Protein AF-A0A7C1S2E5-F1 (afdb_monomer_lite)

Radius of gyration: 26.96 Å; chains: 1; bounding box: 77×31×73 Å

Secondary structure (DSSP, 8-state):
-----TT--------HHHHHHHHHHHHHHHHHHHHHHHHHHHHHHHHHTT--SHHHHHHHHHHHHHHHHHHS---GGGTTSEEEETTEEEE-HHHHHHHHHHHTTTT-HHHHHHHHHHHHHHHHHHHIIIIIS-TT--S------S---HHHHHHHTTTB-TTHHHHHHHHHHH----TT-HHHHHHHHHHHTGGGB-S-HHHHHHHHHHHSTTTTTT----PPP--S----HHHHHHHHHHHH--

pLDDT: mean 72.09, std 17.83, range [30.56, 96.38]

Sequence (246 aa):
MKIQNERGQRMLIVSDQEKKEIEEIRGRFLHYLNIYVITERDEIHSSVSLHITMDAVRHELTNLRHKAIIDLEFNKAYFKTATIEDDGIKIDPDKFLELAIGYNLLDDESKGLRVLQNIIKVRLIEWMIKNEYNPRNDVEVSIISNSTSELQKAKYNHIFINDGLESFDYLNDNFHLADDAPTVKYTLIYDCLRPKIKCTTKAYREFVREYCREGLKGTDFQRLANKDTHSYPDLDKQINELYKAR

Foldseek 3Di:
DDDDDPPRDTDDDDDPVNLVVLVVLVVVLQVVLQVLLVVLVVVLCVVLLPPPALVSSLVVLVVVLVCLCPVFPADPQLLVQWAADPVGIDGDSVSSVVLCVVVVCVVPVPVSSRNVSSSSSSRSSVCCVVPVSDPVPPPDPPSPQVCPDVVNCVVCCLFWPDCLVSLLVVQVVPVCPPLPCLLVSLLVSCVVSVVGTPDDPVVSQVCCCVVVVVSCVPPRRDRDDCPDPPPVVVVVVVVVCVVVVD

Structure (mmCIF, N/CA/C/O backbone):
data_AF-A0A7C1S2E5-F1
#
_entry.id   AF-A0A7C1S2E5-F1
#
loop_
_atom_site.group_PDB
_atom_site.id
_atom_site.type_symbol
_atom_site.label_atom_id
_atom_site.label_alt_id
_atom_site.label_comp_id
_atom_site.label_asym_id
_atom_site.label_entity_id
_atom_site.label_seq_id
_atom_site.pdbx_PDB_ins_code
_atom_site.Cartn_x
_atom_site.Cartn_y
_atom_site.Cartn_z
_atom_site.occupancy
_atom_site.B_iso_or_equiv
_atom_site.auth_seq_id
_atom_site.auth_comp_id
_atom_site.auth_asym_id
_atom_site.auth_atom_id
_atom_site.pdbx_PDB_model_num
ATOM 1 N N . MET A 1 1 ? -20.492 -8.297 31.052 1.00 47.31 1 MET A N 1
ATOM 2 C CA . MET A 1 1 ? -21.635 -8.031 30.146 1.00 47.31 1 MET A CA 1
ATOM 3 C C . MET A 1 1 ? -22.852 -8.882 30.544 1.00 47.31 1 MET A C 1
ATOM 5 O O . MET A 1 1 ? -22.759 -10.103 30.499 1.00 47.31 1 MET A O 1
ATOM 9 N N . LYS A 1 2 ? -23.974 -8.297 30.990 1.00 40.81 2 LYS A N 1
ATOM 10 C CA . LYS A 1 2 ? -25.237 -9.029 31.267 1.00 40.81 2 LYS A CA 1
ATOM 11 C C . LYS A 1 2 ? -26.432 -8.285 30.654 1.00 40.81 2 LYS A C 1
ATOM 13 O O . LYS A 1 2 ? -26.401 -7.066 30.559 1.00 40.81 2 LYS A O 1
ATOM 18 N N . ILE A 1 3 ? -27.427 -9.045 30.182 1.00 52.94 3 ILE A N 1
ATOM 19 C CA . ILE A 1 3 ? -28.361 -8.677 29.099 1.00 52.94 3 ILE A CA 1
ATOM 20 C C . ILE A 1 3 ? -29.819 -8.776 29.581 1.00 52.94 3 ILE A C 1
ATOM 22 O O . ILE A 1 3 ? -30.177 -9.852 30.049 1.00 52.94 3 ILE A O 1
ATOM 26 N N . GLN A 1 4 ? -30.643 -7.723 29.394 1.00 33.62 4 GLN A N 1
ATOM 27 C CA . GLN A 1 4 ? -32.060 -7.745 28.930 1.00 33.62 4 GLN A CA 1
ATOM 28 C C . GLN A 1 4 ? -32.810 -6.419 29.204 1.00 33.62 4 GLN A C 1
ATOM 30 O O . GLN A 1 4 ? -32.574 -5.772 30.218 1.00 33.62 4 GLN A O 1
ATOM 35 N N . ASN A 1 5 ? -33.766 -6.063 28.328 1.00 46.16 5 ASN A N 1
ATOM 36 C CA . ASN A 1 5 ? -34.893 -5.174 28.653 1.00 46.16 5 ASN A CA 1
ATOM 37 C C . ASN A 1 5 ? -36.226 -5.943 28.544 1.00 46.16 5 ASN A C 1
ATOM 39 O O . ASN A 1 5 ? -36.290 -6.998 27.908 1.00 46.16 5 ASN A O 1
ATOM 43 N N . GLU A 1 6 ? -37.291 -5.372 29.110 1.00 45.50 6 GLU A N 1
ATOM 44 C CA . GLU A 1 6 ? -38.639 -5.957 29.241 1.00 45.50 6 GLU A CA 1
ATOM 45 C C . GLU A 1 6 ? -39.348 -6.313 27.912 1.00 45.50 6 GLU A C 1
ATOM 47 O O . GLU A 1 6 ? -40.409 -6.930 27.923 1.00 45.50 6 GLU A O 1
ATOM 52 N N . ARG A 1 7 ? -38.776 -5.960 26.751 1.00 42.62 7 ARG A N 1
ATOM 53 C CA . ARG A 1 7 ? -39.320 -6.218 25.403 1.00 42.62 7 ARG A CA 1
ATOM 54 C C . ARG A 1 7 ? -38.493 -7.198 24.564 1.00 42.62 7 ARG A C 1
ATOM 56 O O . ARG A 1 7 ? -38.802 -7.399 23.393 1.00 42.62 7 ARG A O 1
ATOM 63 N N . GLY A 1 8 ? -37.430 -7.789 25.112 1.00 43.06 8 GLY A N 1
ATOM 64 C CA . GLY A 1 8 ? -36.635 -8.810 24.413 1.00 43.06 8 GLY A CA 1
ATOM 65 C C . GLY A 1 8 ? -35.767 -8.298 23.251 1.00 43.06 8 GLY A C 1
ATOM 66 O O . GLY A 1 8 ? -35.111 -9.099 22.586 1.00 43.06 8 GLY A O 1
ATOM 67 N N . GLN A 1 9 ? -35.703 -6.984 23.013 1.00 41.16 9 GLN A N 1
ATOM 68 C CA . GLN A 1 9 ? -34.774 -6.382 22.051 1.00 41.16 9 GLN A CA 1
ATOM 69 C C . GLN A 1 9 ? -33.408 -6.153 22.715 1.00 41.16 9 GLN A C 1
ATOM 71 O O . GLN A 1 9 ? -33.317 -5.558 23.789 1.00 41.16 9 GLN A O 1
ATOM 76 N N . ARG A 1 10 ? -32.326 -6.624 22.078 1.00 41.22 1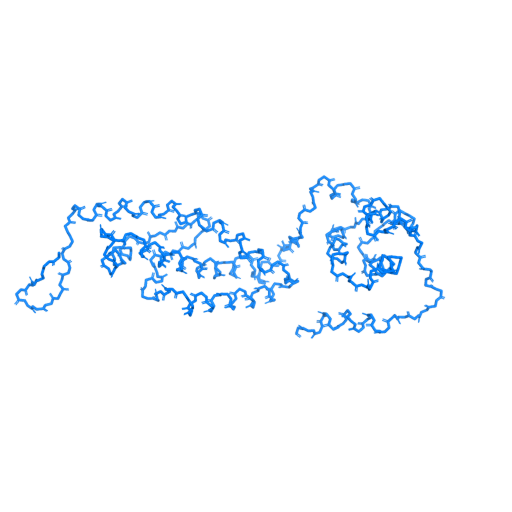0 ARG A N 1
ATOM 77 C CA . ARG A 1 10 ? -30.949 -6.385 22.539 1.00 41.22 10 ARG A CA 1
ATOM 78 C C . ARG A 1 10 ? -30.573 -4.916 22.301 1.00 41.22 10 ARG A C 1
ATOM 80 O O . ARG A 1 10 ? -30.041 -4.587 21.249 1.00 41.22 10 ARG A O 1
ATOM 87 N N . MET A 1 11 ? -30.844 -4.042 23.268 1.00 45.69 11 MET A N 1
ATOM 88 C CA . MET A 1 11 ? -30.189 -2.732 23.353 1.00 45.69 11 MET A CA 1
ATOM 89 C C . MET A 1 11 ? -28.880 -2.885 24.130 1.00 45.69 11 MET A C 1
ATOM 91 O O . MET A 1 11 ? -28.887 -3.306 25.286 1.00 45.69 11 MET A O 1
ATOM 95 N N . LEU A 1 12 ? -27.760 -2.568 23.482 1.00 55.06 12 LEU A N 1
ATOM 96 C CA . LEU A 1 12 ? -26.461 -2.426 24.133 1.00 55.06 12 LEU A CA 1
ATOM 97 C C . LEU A 1 12 ? -26.440 -1.092 24.880 1.00 55.06 12 LEU A C 1
ATOM 99 O O . LEU A 1 12 ? -26.452 -0.033 24.258 1.00 55.06 12 LEU A O 1
ATOM 103 N N . ILE A 1 13 ? -26.430 -1.148 26.210 1.00 61.94 13 ILE A N 1
ATOM 104 C CA . ILE A 1 13 ? -26.195 0.022 27.056 1.00 61.94 13 ILE A CA 1
ATOM 105 C C . ILE A 1 13 ? -24.733 -0.054 27.488 1.00 61.94 13 ILE A C 1
ATOM 107 O O . ILE A 1 13 ? -24.386 -0.860 28.346 1.00 61.94 13 ILE A O 1
ATOM 111 N N . VAL A 1 14 ? -23.885 0.742 26.839 1.00 71.19 14 VAL A N 1
ATOM 112 C CA . VAL A 1 14 ? -22.480 0.938 27.224 1.00 71.19 14 VAL A CA 1
ATOM 113 C C . VAL A 1 14 ? -22.438 2.067 28.246 1.00 71.19 14 VAL A C 1
ATOM 115 O O . VAL A 1 14 ? -23.013 3.133 27.996 1.00 71.19 14 VAL A O 1
ATOM 118 N N . SER A 1 15 ? -21.799 1.838 29.392 1.00 84.44 15 SER A N 1
ATOM 119 C CA . SER A 1 15 ? -21.651 2.868 30.421 1.00 84.44 15 SER A CA 1
ATOM 120 C C . SER A 1 15 ? -20.771 4.021 29.930 1.00 84.44 15 SER A C 1
ATOM 122 O O . SER A 1 15 ? -19.928 3.852 29.049 1.00 84.44 15 SER A O 1
ATOM 124 N N . ASP A 1 16 ? -20.939 5.212 30.504 1.00 87.12 16 ASP A N 1
ATOM 125 C CA . ASP A 1 16 ? -20.124 6.369 30.108 1.00 87.12 16 ASP A CA 1
ATOM 126 C C . ASP A 1 16 ? -18.635 6.177 30.437 1.00 87.12 16 ASP A C 1
ATOM 128 O O . ASP A 1 16 ? -17.775 6.699 29.730 1.00 87.12 16 ASP A O 1
ATOM 132 N N . GLN A 1 17 ? -18.330 5.365 31.454 1.00 89.88 17 GLN A N 1
ATOM 133 C CA . GLN A 1 17 ? -16.963 4.966 31.780 1.00 89.88 17 GLN A CA 1
ATOM 134 C C . GLN A 1 17 ? -16.361 4.070 30.686 1.00 89.88 17 GLN A C 1
ATOM 136 O O . GLN A 1 17 ? -15.286 4.374 30.178 1.00 89.88 17 GLN A O 1
ATOM 141 N N . GLU A 1 18 ? -17.077 3.027 30.253 1.00 86.94 18 GLU A N 1
ATOM 142 C CA . GLU A 1 18 ? -16.623 2.148 29.162 1.00 86.94 18 GLU A CA 1
ATOM 143 C C . GLU A 1 18 ? -16.461 2.919 27.845 1.00 86.94 18 GLU A C 1
ATOM 145 O O . GLU A 1 18 ? -15.500 2.701 27.113 1.00 86.94 18 GLU A O 1
ATOM 150 N N . LYS A 1 19 ? -17.358 3.868 27.541 1.00 89.12 19 LYS A N 1
ATOM 151 C CA . LYS A 1 19 ? -17.208 4.735 26.358 1.00 89.12 19 LYS A CA 1
ATOM 152 C C . LYS A 1 19 ? -15.923 5.554 26.414 1.00 89.12 19 LYS A C 1
ATOM 154 O O . LYS A 1 19 ? -15.258 5.702 25.394 1.00 89.12 19 LYS A O 1
ATOM 159 N N . LYS A 1 20 ? -15.577 6.083 27.590 1.00 92.50 20 LYS A N 1
ATOM 160 C CA . LYS A 1 20 ? -14.348 6.854 27.780 1.00 92.50 20 LYS A CA 1
ATOM 161 C C . LYS A 1 20 ? -13.106 5.983 27.582 1.00 92.50 20 LYS A C 1
ATOM 163 O O . LYS A 1 20 ? -12.182 6.400 26.895 1.00 92.50 20 LYS A O 1
ATOM 168 N N . GLU A 1 21 ? -13.109 4.765 28.113 1.00 93.94 21 GLU A N 1
ATOM 169 C CA . GLU A 1 21 ? -12.010 3.808 27.923 1.00 93.94 21 GLU A CA 1
ATOM 170 C C . GLU A 1 21 ? -11.859 3.397 26.449 1.00 93.94 21 GLU A C 1
ATOM 172 O O . GLU A 1 21 ? -10.750 3.390 25.914 1.00 93.94 21 GLU A O 1
ATOM 177 N N . ILE A 1 22 ? -12.972 3.141 25.753 1.00 94.00 22 ILE A N 1
ATOM 178 C CA . ILE A 1 22 ? -12.982 2.863 24.308 1.00 94.00 22 ILE A CA 1
ATOM 179 C C . ILE A 1 22 ? -12.426 4.050 23.515 1.00 94.00 22 ILE A C 1
ATOM 181 O O . ILE A 1 22 ? -11.681 3.857 22.556 1.00 94.00 22 ILE A O 1
ATOM 185 N N . GLU A 1 23 ? -12.739 5.277 23.917 1.00 93.25 23 GLU A N 1
ATOM 186 C CA . GLU A 1 23 ? -12.222 6.482 23.272 1.00 93.25 23 GLU A CA 1
ATOM 187 C C . GLU A 1 23 ? -10.704 6.647 23.470 1.00 93.25 23 GLU A C 1
ATOM 189 O O . GLU A 1 23 ? -9.980 7.018 22.543 1.00 93.25 23 GLU A O 1
ATOM 194 N N . GLU A 1 24 ? -10.184 6.284 24.642 1.00 95.31 24 GLU A N 1
ATOM 195 C CA . GLU A 1 24 ? -8.741 6.236 24.893 1.00 95.31 24 GLU A CA 1
ATOM 196 C C . GLU A 1 24 ? -8.049 5.156 24.040 1.00 95.31 24 GLU A C 1
ATOM 198 O O . GLU A 1 24 ? -6.975 5.407 23.481 1.00 95.31 24 GLU A O 1
ATOM 203 N N . ILE A 1 25 ? -8.672 3.979 23.877 1.00 96.38 25 ILE A N 1
ATOM 204 C CA . ILE A 1 25 ? -8.206 2.929 22.953 1.00 96.38 25 ILE A CA 1
ATOM 205 C C . ILE A 1 25 ? -8.190 3.462 21.516 1.00 96.38 25 ILE A C 1
ATOM 207 O O . ILE A 1 25 ? -7.197 3.285 20.807 1.00 96.38 25 ILE A O 1
ATOM 211 N N . ARG A 1 26 ? -9.244 4.172 21.091 1.00 95.50 26 ARG A N 1
ATOM 212 C CA . ARG A 1 26 ? -9.341 4.785 19.757 1.00 95.50 26 ARG A CA 1
ATOM 213 C C . ARG A 1 26 ? -8.167 5.717 19.485 1.00 95.50 26 ARG A C 1
ATOM 215 O O . ARG A 1 26 ? -7.554 5.629 18.423 1.00 95.50 26 ARG A O 1
ATOM 222 N N . GLY A 1 27 ? -7.828 6.573 20.450 1.00 93.19 27 GLY A N 1
ATOM 223 C CA . GLY A 1 27 ? -6.683 7.479 20.360 1.00 93.19 27 GLY A CA 1
ATOM 224 C C . GLY A 1 27 ? -5.351 6.741 20.194 1.00 93.19 27 GLY A C 1
ATOM 225 O O . GLY A 1 27 ? -4.557 7.091 19.318 1.00 93.19 27 GLY A O 1
ATOM 226 N N . ARG A 1 28 ? -5.123 5.673 20.974 1.00 95.19 28 ARG A N 1
ATOM 227 C CA . ARG A 1 28 ? -3.923 4.826 20.832 1.00 95.19 28 ARG A CA 1
ATOM 228 C C . ARG A 1 28 ? -3.871 4.150 19.466 1.00 95.19 28 ARG A C 1
ATOM 230 O O . ARG A 1 28 ? -2.847 4.208 18.789 1.00 95.19 28 ARG A O 1
ATOM 237 N N . PHE A 1 29 ? -4.976 3.543 19.041 1.00 95.88 29 PHE A N 1
ATOM 238 C CA . PHE A 1 29 ? -5.064 2.867 17.749 1.00 95.88 29 PHE A CA 1
ATOM 239 C C . PHE A 1 29 ? -4.820 3.834 16.601 1.00 95.88 29 PHE A C 1
ATOM 241 O O . PHE A 1 29 ? -4.081 3.494 15.687 1.00 95.88 29 PHE A O 1
ATOM 248 N N . LEU A 1 30 ? -5.365 5.048 16.658 1.00 93.25 30 LEU A N 1
ATOM 249 C CA . LEU A 1 30 ? -5.119 6.064 15.642 1.00 93.25 30 LEU A CA 1
ATOM 250 C C . LEU A 1 30 ? -3.621 6.364 15.489 1.00 93.25 30 LEU A C 1
ATOM 252 O O . LEU A 1 30 ? -3.120 6.421 14.367 1.00 93.25 30 LEU A O 1
ATOM 256 N N . HIS A 1 31 ? -2.893 6.515 16.596 1.00 89.88 31 HIS A N 1
ATOM 257 C CA . HIS A 1 31 ? -1.446 6.725 16.554 1.00 89.88 31 HIS A CA 1
ATOM 258 C C . HIS A 1 31 ? -0.715 5.542 15.898 1.00 89.88 31 HIS A C 1
ATOM 260 O O . HIS A 1 31 ? 0.054 5.740 14.957 1.00 89.88 31 HIS A O 1
ATOM 266 N N . TYR A 1 32 ? -1.008 4.312 16.333 1.00 91.94 32 TYR A N 1
ATOM 267 C CA . TYR A 1 32 ? -0.392 3.106 15.771 1.00 91.94 32 TYR A CA 1
ATOM 268 C C . TYR A 1 32 ? -0.716 2.903 14.293 1.00 91.94 32 TYR A C 1
ATOM 270 O O . TYR A 1 32 ? 0.167 2.572 13.504 1.00 91.94 32 TYR A O 1
ATOM 278 N N . LEU A 1 33 ? -1.972 3.110 13.907 1.00 93.31 33 LEU A N 1
ATOM 279 C CA . LEU A 1 33 ? -2.424 2.895 12.541 1.00 93.31 33 LEU A CA 1
ATOM 280 C C . LEU A 1 33 ? -1.778 3.899 11.576 1.00 93.31 33 LEU A C 1
ATOM 282 O O . LEU A 1 33 ? -1.440 3.511 10.463 1.00 93.31 33 LEU A O 1
ATOM 286 N N . ASN A 1 34 ? -1.534 5.148 11.991 1.00 86.44 34 ASN A N 1
ATOM 287 C CA . ASN A 1 34 ? -0.815 6.114 11.151 1.00 86.44 34 ASN A CA 1
ATOM 288 C C . ASN A 1 34 ? 0.632 5.673 10.865 1.00 86.44 34 ASN A C 1
ATOM 290 O O . ASN A 1 34 ? 1.083 5.772 9.727 1.00 86.44 34 ASN A O 1
ATOM 294 N N . ILE A 1 35 ? 1.344 5.124 11.857 1.00 87.19 35 ILE A N 1
ATOM 295 C CA . ILE A 1 35 ? 2.687 4.548 11.649 1.00 87.19 35 ILE A CA 1
ATOM 296 C C . ILE A 1 35 ? 2.610 3.315 10.736 1.00 87.19 35 ILE A C 1
ATOM 298 O O . ILE A 1 35 ? 3.429 3.142 9.830 1.00 87.19 35 ILE A O 1
ATOM 302 N N . TYR A 1 36 ? 1.603 2.470 10.964 1.00 89.94 36 TYR A N 1
ATOM 303 C CA . TYR A 1 36 ? 1.356 1.277 10.163 1.00 89.94 36 TYR A CA 1
ATOM 304 C C . TYR A 1 36 ? 1.130 1.615 8.686 1.00 89.94 36 TYR A C 1
ATOM 306 O O . TYR A 1 36 ? 1.730 0.969 7.840 1.00 89.94 36 TYR A O 1
ATOM 314 N N . VAL A 1 37 ? 0.349 2.654 8.362 1.00 90.12 37 VAL A N 1
ATOM 315 C CA . VAL A 1 37 ? 0.119 3.077 6.967 1.00 90.12 37 VAL A CA 1
ATOM 316 C C . VAL A 1 37 ? 1.409 3.439 6.252 1.00 90.12 37 VAL A C 1
ATOM 318 O O . VAL A 1 37 ? 1.576 3.039 5.107 1.00 90.12 37 VAL A O 1
ATOM 321 N N . ILE A 1 38 ? 2.315 4.167 6.907 1.00 85.88 38 ILE A N 1
ATOM 322 C CA . ILE A 1 38 ? 3.598 4.550 6.303 1.00 85.88 38 ILE A CA 1
ATOM 323 C C . ILE A 1 38 ? 4.402 3.290 5.968 1.00 85.88 38 ILE A C 1
ATOM 325 O O . ILE A 1 38 ? 4.810 3.096 4.828 1.00 85.88 38 ILE A O 1
ATOM 329 N N . THR A 1 39 ? 4.547 2.401 6.951 1.00 83.81 39 THR A N 1
ATOM 330 C CA . THR A 1 39 ? 5.336 1.169 6.807 1.00 83.81 39 THR A CA 1
ATOM 331 C C . THR A 1 39 ? 4.738 0.241 5.746 1.00 83.81 39 THR A C 1
ATOM 333 O O . THR A 1 39 ? 5.434 -0.236 4.857 1.00 83.81 39 THR A O 1
ATOM 336 N N . GLU A 1 40 ? 3.423 0.026 5.794 1.00 91.06 40 GLU A N 1
ATOM 337 C CA . GLU A 1 40 ? 2.704 -0.840 4.859 1.00 91.06 40 GLU A CA 1
ATOM 338 C C . GLU A 1 40 ? 2.706 -0.261 3.436 1.00 91.06 40 GLU A C 1
ATOM 340 O O . GLU A 1 40 ? 2.807 -1.010 2.467 1.00 91.06 40 GLU A O 1
ATOM 345 N N . ARG A 1 41 ? 2.635 1.068 3.284 1.00 87.56 41 ARG A N 1
ATOM 346 C CA . ARG A 1 41 ? 2.755 1.733 1.978 1.00 87.56 41 ARG A CA 1
ATOM 347 C C . ARG A 1 41 ? 4.117 1.457 1.351 1.00 87.56 41 ARG A C 1
ATOM 349 O O . ARG A 1 41 ? 4.169 1.104 0.175 1.00 87.56 41 ARG A O 1
ATOM 356 N N . ASP A 1 42 ? 5.193 1.559 2.126 1.00 81.00 42 ASP A N 1
ATOM 357 C CA . ASP A 1 42 ? 6.555 1.287 1.653 1.00 81.00 42 ASP A CA 1
ATOM 358 C C . ASP A 1 42 ? 6.751 -0.193 1.278 1.00 81.00 42 ASP A C 1
ATOM 360 O O . ASP A 1 42 ? 7.370 -0.508 0.255 1.00 81.00 42 ASP A O 1
ATOM 364 N N . GLU A 1 43 ? 6.171 -1.116 2.050 1.00 83.50 43 GLU A N 1
ATOM 365 C CA . GLU A 1 43 ? 6.169 -2.550 1.731 1.00 83.50 43 GLU A CA 1
ATOM 366 C C . GLU A 1 43 ? 5.396 -2.847 0.439 1.00 83.50 43 GLU A C 1
ATOM 368 O O . GLU A 1 43 ? 5.888 -3.570 -0.435 1.00 83.50 43 GLU A O 1
ATOM 373 N N . ILE A 1 44 ? 4.209 -2.253 0.275 1.00 85.94 44 ILE A N 1
ATOM 374 C CA . ILE A 1 44 ? 3.407 -2.388 -0.943 1.00 85.94 44 ILE A CA 1
ATOM 375 C C . ILE A 1 44 ? 4.181 -1.828 -2.136 1.00 85.94 44 ILE A C 1
ATOM 377 O O . ILE A 1 44 ? 4.313 -2.536 -3.133 1.00 85.94 44 ILE A O 1
ATOM 381 N N . HIS A 1 45 ? 4.741 -0.618 -2.036 1.00 81.62 45 HIS A N 1
ATOM 382 C CA . HIS A 1 45 ? 5.575 -0.032 -3.089 1.00 81.62 45 HIS A CA 1
ATOM 383 C C . HIS A 1 45 ? 6.724 -0.955 -3.478 1.00 81.62 45 HIS A C 1
ATOM 385 O O . HIS A 1 45 ? 6.922 -1.215 -4.662 1.00 81.62 45 HIS A O 1
ATOM 391 N N . SER A 1 46 ? 7.434 -1.503 -2.493 1.00 75.56 46 SER A N 1
ATOM 392 C CA . SER A 1 46 ? 8.526 -2.447 -2.730 1.00 75.56 46 SER A CA 1
ATOM 393 C C . SER A 1 46 ? 8.042 -3.684 -3.490 1.00 75.56 46 SER A C 1
ATOM 395 O O . SER A 1 46 ? 8.690 -4.103 -4.446 1.00 75.56 46 SER A O 1
ATOM 397 N N . SER A 1 47 ? 6.871 -4.224 -3.136 1.00 74.25 47 SER A N 1
ATOM 398 C CA . SER A 1 47 ? 6.295 -5.397 -3.807 1.00 74.25 47 SER A CA 1
ATOM 399 C C . SER A 1 47 ? 5.863 -5.135 -5.253 1.00 74.25 47 SER A C 1
ATOM 401 O O . SER A 1 47 ? 6.012 -6.014 -6.098 1.00 74.25 47 SER A O 1
ATOM 403 N N . VAL A 1 48 ? 5.382 -3.924 -5.559 1.00 75.19 48 VAL A N 1
ATOM 404 C CA . VAL A 1 48 ? 4.914 -3.560 -6.907 1.00 75.19 48 VAL A CA 1
ATOM 405 C C . VAL A 1 48 ? 5.979 -2.860 -7.753 1.00 75.19 48 VAL A C 1
ATOM 407 O O . VAL A 1 48 ? 5.749 -2.612 -8.934 1.00 75.19 48 VAL A O 1
ATOM 410 N N . SER A 1 49 ? 7.145 -2.559 -7.176 1.00 65.12 49 SER A N 1
ATOM 411 C CA . SER A 1 49 ? 8.237 -1.799 -7.807 1.00 65.12 49 SER A CA 1
ATOM 412 C C . SER A 1 49 ? 8.786 -2.442 -9.083 1.00 65.12 49 SER A C 1
ATOM 414 O O . SER A 1 49 ? 9.288 -1.748 -9.964 1.00 65.12 49 SER A O 1
ATOM 416 N N . LEU A 1 50 ? 8.650 -3.764 -9.213 1.00 58.75 50 LEU A N 1
ATOM 417 C CA . LEU A 1 50 ? 9.079 -4.515 -10.393 1.00 58.75 50 LEU A CA 1
ATOM 418 C C . LEU A 1 50 ? 8.165 -4.283 -11.607 1.00 58.75 50 LEU A C 1
ATOM 420 O O . LEU A 1 50 ? 8.525 -4.627 -12.735 1.00 58.75 50 LEU A O 1
ATOM 424 N N . HIS A 1 51 ? 6.977 -3.706 -11.406 1.00 53.38 51 HIS A N 1
ATOM 425 C CA . HIS A 1 51 ? 6.035 -3.442 -12.482 1.00 53.38 51 HIS A CA 1
ATOM 426 C C . HIS A 1 51 ? 6.348 -2.124 -13.192 1.00 53.38 51 HIS A C 1
ATOM 428 O O . HIS A 1 51 ? 6.280 -1.038 -12.630 1.00 53.38 51 HIS A O 1
ATOM 434 N N . ILE A 1 52 ? 6.601 -2.231 -14.495 1.00 51.59 52 ILE A N 1
ATOM 435 C CA . ILE A 1 52 ? 7.013 -1.116 -15.365 1.00 51.59 52 ILE A CA 1
ATOM 436 C C . ILE A 1 52 ? 5.877 -0.112 -15.606 1.00 51.59 52 ILE A C 1
ATOM 438 O O . ILE A 1 52 ? 6.099 1.033 -15.991 1.00 51.59 52 ILE A O 1
ATOM 442 N N . THR A 1 53 ? 4.629 -0.550 -15.462 1.00 59.50 53 THR A N 1
ATOM 443 C CA . THR A 1 53 ? 3.472 0.178 -15.986 1.00 59.50 53 THR A CA 1
ATOM 444 C C . THR A 1 53 ? 2.462 0.413 -14.887 1.00 59.50 53 THR A C 1
ATOM 446 O O . THR A 1 53 ? 2.218 -0.483 -14.082 1.00 59.50 53 THR A O 1
ATOM 449 N N . MET A 1 54 ? 1.835 1.589 -14.892 1.00 67.88 54 MET A N 1
ATOM 450 C CA . MET A 1 54 ? 0.786 1.922 -13.928 1.00 67.88 54 MET A CA 1
ATOM 451 C C . MET A 1 54 ? -0.349 0.898 -13.964 1.00 67.88 54 MET A C 1
ATOM 453 O O . MET A 1 54 ? -0.860 0.518 -12.921 1.00 67.88 54 MET A O 1
ATOM 457 N N . ASP A 1 55 ? -0.701 0.371 -15.138 1.00 62.66 55 ASP A N 1
ATOM 458 C CA . ASP A 1 55 ? -1.729 -0.667 -15.247 1.00 62.66 55 ASP A CA 1
ATOM 459 C C . ASP A 1 55 ? -1.294 -2.007 -14.642 1.00 62.66 55 ASP A C 1
ATOM 461 O O . ASP A 1 55 ? -2.096 -2.649 -13.966 1.00 62.66 55 ASP A O 1
ATOM 465 N N . ALA A 1 56 ? -0.027 -2.399 -14.799 1.00 65.56 56 ALA A N 1
ATOM 466 C CA . ALA A 1 56 ? 0.523 -3.585 -14.142 1.00 65.56 56 ALA A CA 1
ATOM 467 C C . ALA A 1 56 ? 0.595 -3.404 -12.617 1.00 65.56 56 ALA A C 1
ATOM 469 O O . ALA A 1 56 ? 0.157 -4.288 -11.886 1.00 65.56 56 ALA A O 1
ATOM 470 N N . VAL A 1 57 ? 1.036 -2.233 -12.138 1.00 74.56 57 VAL A N 1
ATOM 471 C CA . VAL A 1 57 ? 1.001 -1.872 -10.711 1.00 74.56 57 VAL A CA 1
ATOM 472 C C . VAL A 1 57 ? -0.432 -1.942 -10.185 1.00 74.56 57 VAL A C 1
ATOM 474 O O . VAL A 1 57 ? -0.684 -2.574 -9.170 1.00 74.56 57 VAL A O 1
ATOM 477 N N . ARG A 1 58 ? -1.410 -1.359 -10.886 1.00 76.69 58 ARG A N 1
ATOM 478 C CA . ARG A 1 58 ? -2.827 -1.393 -10.482 1.00 76.69 58 ARG A CA 1
ATOM 479 C C . ARG A 1 58 ? -3.405 -2.801 -10.486 1.00 76.69 58 ARG A C 1
ATOM 481 O O . ARG A 1 58 ? -4.239 -3.109 -9.631 1.00 76.69 58 ARG A O 1
ATOM 488 N N . HIS A 1 59 ? -3.015 -3.635 -11.448 1.00 69.94 59 HIS A N 1
ATOM 489 C CA . HIS A 1 59 ? -3.425 -5.032 -11.492 1.00 69.94 59 HIS A CA 1
ATOM 490 C C . HIS A 1 59 ? -2.880 -5.782 -10.274 1.00 69.94 59 HIS A C 1
ATOM 492 O O . HIS A 1 59 ? -3.656 -6.417 -9.562 1.00 69.94 59 HIS A O 1
ATOM 498 N N . GLU A 1 60 ? -1.597 -5.609 -9.959 1.00 81.69 60 GLU A N 1
ATOM 499 C CA . GLU A 1 60 ? -0.989 -6.237 -8.788 1.00 81.69 60 GLU A CA 1
ATOM 500 C C . GLU A 1 60 ? -1.567 -5.705 -7.477 1.00 81.69 60 GLU A C 1
ATOM 502 O O . GLU A 1 60 ? -1.962 -6.481 -6.614 1.00 81.69 60 GLU A O 1
ATOM 507 N N . LEU A 1 61 ? -1.756 -4.392 -7.350 1.00 84.31 61 LEU A N 1
ATOM 508 C CA . LEU A 1 61 ? -2.472 -3.789 -6.228 1.00 84.31 61 LEU A CA 1
ATOM 509 C C . LEU A 1 61 ? -3.886 -4.374 -6.095 1.00 84.31 61 LEU A C 1
ATOM 511 O O . LEU A 1 61 ? -4.347 -4.661 -4.994 1.00 84.31 61 LEU A O 1
ATOM 515 N N . THR A 1 62 ? -4.585 -4.621 -7.203 1.00 76.25 62 THR A N 1
ATOM 516 C CA . THR A 1 62 ? -5.905 -5.269 -7.174 1.00 76.25 62 THR A CA 1
ATOM 517 C C . THR A 1 62 ? -5.820 -6.719 -6.683 1.00 76.25 62 THR A C 1
ATOM 519 O O . THR A 1 62 ? -6.679 -7.134 -5.899 1.00 76.25 62 THR A O 1
ATOM 522 N N . ASN A 1 63 ? -4.781 -7.461 -7.071 1.00 73.88 63 ASN A N 1
ATOM 523 C CA . ASN A 1 63 ? -4.517 -8.820 -6.591 1.00 73.88 63 ASN A CA 1
ATOM 524 C C . ASN A 1 63 ? -4.175 -8.830 -5.096 1.00 73.88 63 ASN A C 1
ATOM 526 O O . ASN A 1 63 ? -4.780 -9.585 -4.333 1.00 73.88 63 ASN A O 1
ATOM 530 N N . LEU A 1 64 ? -3.291 -7.935 -4.649 1.00 81.88 64 LEU A N 1
ATOM 531 C CA . LEU A 1 64 ? -2.950 -7.734 -3.240 1.00 81.88 64 LEU A CA 1
ATOM 532 C C . LEU A 1 64 ? -4.183 -7.360 -2.414 1.00 81.88 64 LEU A C 1
ATOM 534 O O . LEU A 1 64 ? -4.376 -7.898 -1.324 1.00 81.88 64 LEU A O 1
ATOM 538 N N . ARG A 1 65 ? -5.070 -6.507 -2.947 1.00 80.44 65 ARG A N 1
ATOM 539 C CA . ARG A 1 65 ? -6.354 -6.181 -2.309 1.00 80.44 65 ARG A CA 1
ATOM 540 C C . ARG A 1 65 ? -7.221 -7.423 -2.150 1.00 80.44 65 ARG A C 1
ATOM 542 O O . ARG A 1 65 ? -7.798 -7.638 -1.089 1.00 80.44 65 ARG A O 1
ATOM 549 N N . HIS A 1 66 ? -7.342 -8.227 -3.204 1.00 70.31 66 HIS A N 1
ATOM 550 C CA . HIS A 1 66 ? -8.145 -9.445 -3.175 1.00 70.31 66 HIS A CA 1
ATOM 551 C C . HIS A 1 66 ? -7.599 -10.448 -2.156 1.00 70.31 66 HIS A C 1
ATOM 553 O O . HIS A 1 66 ? -8.357 -10.965 -1.339 1.00 70.31 66 HIS A O 1
ATOM 559 N N . LYS A 1 67 ? -6.276 -10.629 -2.138 1.00 74.38 67 LYS A N 1
ATOM 560 C CA . LYS A 1 67 ? -5.574 -11.455 -1.160 1.00 74.38 67 LYS A CA 1
ATOM 561 C C . LYS A 1 67 ? -5.806 -10.962 0.267 1.00 74.38 67 LYS A C 1
ATOM 563 O O . LYS A 1 67 ? -6.173 -11.748 1.126 1.00 74.38 67 LYS A O 1
ATOM 568 N N . ALA A 1 68 ? -5.689 -9.657 0.512 1.00 74.31 68 ALA A N 1
ATOM 569 C CA . ALA A 1 68 ? -5.959 -9.071 1.823 1.00 74.31 68 ALA A CA 1
ATOM 570 C C . ALA A 1 68 ? -7.413 -9.282 2.289 1.00 74.31 68 ALA A C 1
ATOM 572 O O . ALA A 1 68 ? -7.662 -9.391 3.483 1.00 74.31 68 ALA A O 1
ATOM 573 N N . ILE A 1 69 ? -8.376 -9.359 1.366 1.00 67.94 69 ILE A N 1
ATOM 574 C CA . ILE A 1 69 ? -9.787 -9.618 1.690 1.00 67.94 69 ILE A CA 1
ATOM 575 C C . ILE A 1 69 ? -10.044 -11.099 2.008 1.00 67.94 69 ILE A C 1
ATOM 577 O O . ILE A 1 69 ? -10.900 -11.388 2.840 1.00 67.94 69 ILE A O 1
ATOM 581 N N . ILE A 1 70 ? -9.358 -12.023 1.329 1.00 64.06 70 ILE A N 1
ATOM 582 C CA . 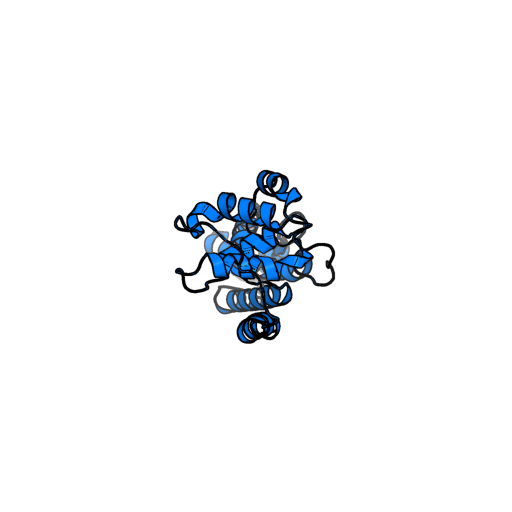ILE A 1 70 ? -9.582 -13.472 1.470 1.00 64.06 70 ILE A CA 1
ATOM 583 C C . ILE A 1 70 ? -8.739 -14.076 2.595 1.00 64.06 70 ILE A C 1
ATOM 585 O O . ILE A 1 70 ? -9.254 -14.867 3.381 1.00 64.06 70 ILE A O 1
ATOM 589 N N . ASP A 1 71 ? -7.460 -13.711 2.660 1.00 64.06 71 ASP A N 1
ATOM 590 C CA . ASP A 1 71 ? -6.464 -14.399 3.488 1.00 64.06 71 ASP A CA 1
ATOM 591 C C . ASP A 1 71 ? -6.309 -13.776 4.881 1.00 64.06 71 ASP A C 1
ATOM 593 O O . ASP A 1 71 ? -5.697 -14.380 5.762 1.00 64.06 71 ASP A O 1
ATOM 597 N N . LEU A 1 72 ? -6.830 -12.565 5.094 1.00 69.31 72 LEU A N 1
ATOM 598 C CA . LEU A 1 72 ? -6.741 -11.867 6.377 1.00 69.31 72 LEU A CA 1
ATOM 599 C C . LEU A 1 72 ? -8.102 -11.853 7.077 1.00 69.31 72 LEU A C 1
ATOM 601 O O . LEU A 1 72 ? -9.139 -12.078 6.457 1.00 69.31 72 LEU A O 1
ATOM 605 N N . GLU A 1 73 ? -8.117 -11.532 8.375 1.00 69.06 73 GLU A N 1
ATOM 606 C CA . GLU A 1 73 ? -9.334 -11.318 9.180 1.00 69.06 73 GLU A CA 1
ATOM 607 C C . GLU A 1 73 ? -10.086 -10.033 8.753 1.00 69.06 73 GLU A C 1
ATOM 609 O O . GLU A 1 73 ? -10.449 -9.184 9.570 1.00 69.06 73 GLU A O 1
ATOM 614 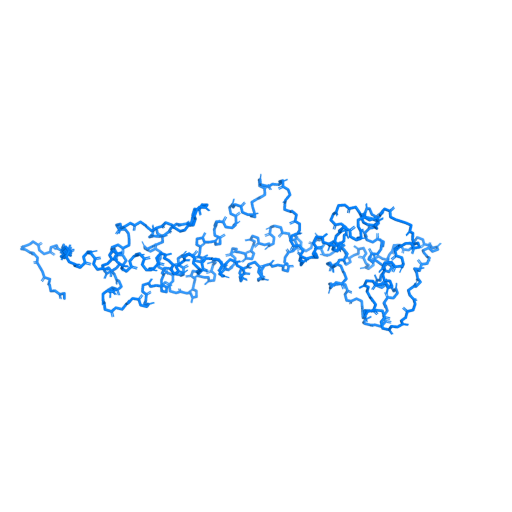N N . PHE A 1 74 ? -10.280 -9.839 7.448 1.00 71.75 74 PHE A N 1
ATOM 615 C CA . PHE A 1 74 ? -11.006 -8.727 6.870 1.00 71.75 74 PHE A CA 1
ATOM 616 C C . PHE A 1 74 ? -12.494 -8.870 7.178 1.00 71.75 74 PHE A C 1
ATOM 618 O O . PHE A 1 74 ? -13.159 -9.823 6.768 1.00 71.75 74 PHE A O 1
ATOM 625 N N . ASN A 1 75 ? -13.047 -7.872 7.864 1.00 71.38 75 ASN A N 1
ATOM 626 C CA . ASN A 1 75 ? -14.461 -7.846 8.191 1.00 71.38 75 ASN A CA 1
ATOM 627 C C . ASN A 1 75 ? -15.172 -6.710 7.452 1.00 71.38 75 ASN A C 1
ATOM 629 O O . ASN A 1 75 ? -15.110 -5.540 7.836 1.00 71.38 75 ASN A O 1
ATOM 633 N N . LYS A 1 76 ? -15.917 -7.081 6.405 1.00 72.50 76 LYS A N 1
ATOM 634 C CA . LYS A 1 76 ? -16.675 -6.139 5.570 1.00 72.50 76 LYS A CA 1
ATOM 635 C C . LYS A 1 76 ? -17.675 -5.296 6.372 1.00 72.50 76 LYS A C 1
ATOM 637 O O . LYS A 1 76 ? -17.946 -4.164 5.972 1.00 72.50 76 LYS A O 1
ATOM 642 N N . ALA A 1 77 ? -18.212 -5.809 7.484 1.00 73.62 77 ALA A N 1
ATOM 643 C CA . ALA A 1 77 ? -19.163 -5.071 8.318 1.00 73.62 77 ALA A CA 1
ATOM 644 C C . ALA A 1 77 ? -18.537 -3.808 8.931 1.00 73.62 77 ALA A C 1
ATOM 646 O O . ALA A 1 77 ? -19.208 -2.785 9.046 1.00 73.62 77 ALA A O 1
ATOM 647 N N . TYR A 1 78 ? -17.237 -3.856 9.229 1.00 82.44 78 TYR A N 1
ATOM 648 C CA . TYR A 1 78 ? -16.488 -2.760 9.846 1.00 82.44 78 TYR A CA 1
ATOM 649 C C . TYR A 1 78 ? -15.630 -1.973 8.850 1.00 82.44 78 TYR A C 1
ATOM 651 O O . TYR A 1 78 ? -14.869 -1.091 9.225 1.00 82.44 78 TYR A O 1
ATOM 659 N N . PHE A 1 79 ? -15.774 -2.221 7.547 1.00 80.81 79 PHE A N 1
ATOM 660 C CA . PHE A 1 79 ? -14.958 -1.570 6.517 1.00 80.81 79 PHE A CA 1
ATOM 661 C C . PHE A 1 79 ? -15.069 -0.031 6.494 1.00 80.81 79 PHE A C 1
ATOM 663 O O . PHE A 1 79 ? -14.215 0.662 5.941 1.00 80.81 79 PHE A O 1
ATOM 670 N N . LYS A 1 80 ? -16.142 0.522 7.067 1.00 82.62 80 LYS A N 1
ATOM 671 C CA . LYS A 1 80 ? -16.363 1.971 7.198 1.00 82.62 80 LYS A CA 1
ATOM 672 C C . LYS A 1 80 ? -15.820 2.564 8.501 1.00 82.62 80 LYS A C 1
ATOM 674 O O . LYS A 1 80 ? -15.929 3.767 8.677 1.00 82.62 80 LYS A O 1
ATOM 679 N N . THR A 1 81 ? -15.255 1.753 9.395 1.00 87.62 81 THR A N 1
ATOM 680 C CA . THR A 1 81 ? -14.721 2.227 10.677 1.00 87.62 81 THR A CA 1
ATOM 681 C C . THR A 1 81 ? -13.515 3.141 10.495 1.00 87.62 81 THR A C 1
ATOM 683 O O . THR A 1 81 ? -13.344 4.069 11.280 1.00 87.62 81 THR A O 1
ATOM 686 N N . ALA A 1 82 ? -12.709 2.914 9.456 1.00 90.00 82 ALA A N 1
ATOM 687 C CA . ALA A 1 82 ? -11.566 3.757 9.150 1.00 90.00 82 ALA A CA 1
ATOM 688 C C . ALA A 1 82 ? -11.490 4.115 7.659 1.00 90.00 82 ALA A C 1
ATOM 690 O O . ALA A 1 82 ? -11.788 3.293 6.782 1.00 90.00 82 ALA A O 1
ATOM 691 N N . THR A 1 83 ? -11.070 5.347 7.387 1.00 88.12 83 THR A N 1
ATOM 692 C CA . THR A 1 83 ? -10.797 5.885 6.052 1.00 88.12 83 THR A CA 1
ATOM 693 C C . THR A 1 83 ? -9.394 6.474 6.003 1.00 88.12 83 THR A C 1
ATOM 695 O O . THR A 1 83 ? -8.844 6.884 7.024 1.00 88.12 83 THR A O 1
ATOM 698 N N . ILE A 1 84 ? -8.810 6.492 4.805 1.00 88.06 84 ILE A N 1
ATOM 699 C CA . ILE A 1 84 ? -7.545 7.173 4.533 1.00 88.06 84 ILE A CA 1
ATOM 700 C C . ILE A 1 84 ? -7.866 8.431 3.743 1.00 88.06 84 ILE A C 1
ATOM 702 O O . ILE A 1 84 ? -8.563 8.376 2.725 1.00 88.06 84 ILE A O 1
ATOM 706 N N . GLU A 1 85 ? -7.368 9.544 4.251 1.00 82.06 85 GLU A N 1
ATOM 707 C CA . GLU A 1 85 ? -7.441 10.866 3.651 1.00 82.06 85 GLU A CA 1
ATOM 708 C C . GLU A 1 85 ? -6.022 11.437 3.540 1.00 82.06 85 GLU A C 1
ATOM 710 O O . GLU A 1 85 ? -5.070 10.841 4.045 1.00 82.06 85 GLU A O 1
ATOM 715 N N . ASP A 1 86 ? -5.872 12.578 2.871 1.00 72.00 86 ASP A N 1
ATOM 716 C CA . ASP A 1 86 ? -4.551 13.146 2.566 1.00 72.00 86 ASP A CA 1
ATOM 717 C C . ASP A 1 86 ? -3.751 13.502 3.838 1.00 72.00 86 ASP A C 1
ATOM 719 O O . ASP A 1 86 ? -2.527 13.400 3.848 1.00 72.00 86 ASP A O 1
ATOM 723 N N . ASP A 1 87 ? -4.444 13.816 4.940 1.00 74.50 87 ASP A N 1
ATOM 724 C CA . ASP A 1 87 ? -3.850 14.126 6.251 1.00 74.50 87 ASP A CA 1
ATOM 725 C C . ASP A 1 87 ? -3.659 12.885 7.156 1.00 74.50 87 ASP A C 1
ATOM 727 O O . ASP A 1 87 ? -3.335 13.014 8.340 1.00 74.50 87 ASP A O 1
ATOM 731 N N . GLY A 1 88 ? -3.890 11.676 6.631 1.00 81.62 88 GLY A N 1
ATOM 732 C CA . GLY A 1 88 ? -3.750 10.409 7.352 1.00 81.62 88 GLY A CA 1
ATOM 733 C C . GLY A 1 88 ? -5.074 9.683 7.603 1.00 81.62 88 GLY A C 1
ATOM 734 O O . GLY A 1 88 ? -6.046 9.798 6.853 1.00 81.62 88 GLY A O 1
ATOM 735 N N . ILE A 1 89 ? -5.108 8.864 8.654 1.00 91.19 89 ILE A N 1
ATOM 736 C CA . ILE A 1 89 ? -6.265 8.011 8.953 1.00 91.19 89 I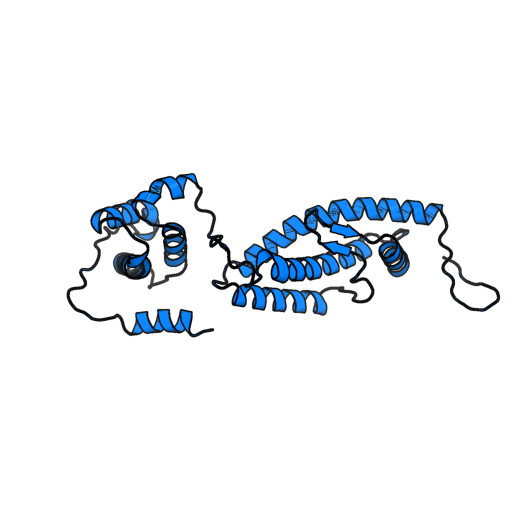LE A CA 1
ATOM 737 C C . ILE A 1 89 ? -7.330 8.787 9.721 1.00 91.19 89 ILE A C 1
ATOM 739 O O . ILE A 1 89 ? -7.036 9.452 10.713 1.00 91.19 89 ILE A O 1
ATOM 743 N N . LYS A 1 90 ? -8.595 8.607 9.337 1.00 92.31 90 LYS A N 1
ATOM 744 C CA . LYS A 1 90 ? -9.749 8.996 10.152 1.00 92.31 90 LYS A CA 1
ATOM 745 C C . LYS A 1 90 ? -10.499 7.764 10.631 1.00 92.31 90 LYS A C 1
ATOM 747 O O . LYS A 1 90 ? -10.758 6.844 9.861 1.00 92.31 90 LYS A O 1
ATOM 752 N N . ILE A 1 91 ? -10.850 7.761 11.916 1.00 93.00 91 ILE A N 1
ATOM 753 C CA . ILE A 1 91 ? -11.660 6.717 12.547 1.00 93.00 91 ILE A CA 1
ATOM 754 C C . ILE A 1 91 ? -13.016 7.315 12.908 1.00 93.00 91 ILE A C 1
ATOM 756 O O . ILE A 1 91 ? -13.078 8.246 13.716 1.00 93.00 91 ILE A O 1
ATOM 760 N N . ASP A 1 92 ? -14.080 6.760 12.334 1.00 92.50 92 ASP A N 1
ATOM 761 C CA . ASP A 1 92 ? -15.460 7.126 12.650 1.00 92.50 92 ASP A CA 1
ATOM 762 C C . ASP A 1 92 ? -15.798 6.660 14.082 1.00 92.50 92 ASP A C 1
ATOM 764 O O . ASP A 1 92 ? -15.700 5.460 14.360 1.00 92.50 92 ASP A O 1
ATOM 768 N N . PRO A 1 93 ? -16.155 7.571 15.010 1.00 90.12 93 PRO A N 1
ATOM 769 C CA . PRO A 1 93 ? -16.376 7.217 16.412 1.00 90.12 93 PRO A CA 1
ATOM 770 C C . PRO A 1 93 ? -17.501 6.197 16.627 1.00 90.12 93 PRO A C 1
ATOM 772 O O . PRO A 1 93 ? -17.340 5.262 17.413 1.00 90.12 93 PRO A O 1
ATOM 775 N N . ASP A 1 94 ? -18.613 6.326 15.903 1.00 89.00 94 ASP A N 1
ATOM 776 C CA . ASP A 1 94 ? -19.779 5.454 16.067 1.00 89.00 94 ASP A CA 1
ATOM 777 C C . ASP A 1 94 ? -19.471 4.046 15.545 1.00 89.00 94 ASP A C 1
ATOM 779 O O . ASP A 1 94 ? -19.756 3.034 16.191 1.00 89.00 94 ASP A O 1
ATOM 783 N N . LYS A 1 95 ? -18.804 3.965 14.391 1.00 91.31 95 LYS A N 1
ATOM 784 C CA . LYS A 1 95 ? -18.365 2.694 13.803 1.00 91.31 95 LYS A CA 1
ATOM 785 C C . LYS A 1 95 ? -17.226 2.051 14.574 1.00 91.31 95 LYS A C 1
ATOM 787 O O . LYS A 1 95 ? -17.094 0.825 14.556 1.00 91.31 95 LYS A O 1
ATOM 792 N N . PHE A 1 96 ? -16.402 2.847 15.242 1.00 94.00 96 PHE A N 1
ATOM 793 C CA . PHE A 1 96 ? -15.387 2.333 16.146 1.00 94.00 96 PHE A CA 1
ATOM 794 C C . PHE A 1 96 ? -16.019 1.738 17.396 1.00 94.00 96 PHE A C 1
ATOM 796 O O . PHE A 1 96 ? -15.621 0.652 17.797 1.00 94.00 96 PHE A O 1
ATOM 803 N N . LEU A 1 97 ? -17.049 2.375 17.958 1.00 90.25 97 LEU A N 1
ATOM 804 C CA . LEU A 1 97 ? -17.802 1.822 19.082 1.00 90.25 97 LEU A CA 1
ATOM 805 C C . LEU A 1 97 ? -18.486 0.492 18.714 1.00 90.25 97 LEU A C 1
ATOM 807 O O . LEU A 1 97 ? -18.417 -0.468 19.480 1.00 90.25 97 LEU A O 1
ATOM 811 N N . GLU A 1 98 ? -19.086 0.394 17.522 1.00 89.56 98 GLU A N 1
ATOM 812 C CA . GLU A 1 98 ? -19.647 -0.867 17.005 1.00 89.56 98 GLU A CA 1
ATOM 813 C C . GLU A 1 98 ? -18.587 -1.981 16.907 1.00 89.56 98 GLU A C 1
ATOM 815 O O . GLU A 1 98 ? -18.848 -3.125 17.297 1.00 89.56 98 GLU A O 1
ATOM 820 N N . LEU A 1 99 ? -17.388 -1.658 16.405 1.00 91.06 99 LEU A N 1
ATOM 821 C CA . LEU A 1 99 ? -16.253 -2.587 16.362 1.00 91.06 99 LEU A CA 1
ATOM 822 C C . LEU A 1 99 ? -15.796 -2.951 17.776 1.00 91.06 99 LEU A C 1
ATOM 824 O O . LEU A 1 99 ? -15.550 -4.124 18.057 1.00 91.06 99 LEU A O 1
ATOM 828 N N . ALA A 1 100 ? -15.732 -1.960 18.666 1.00 90.44 100 ALA A N 1
ATOM 829 C CA . ALA A 1 100 ? -15.245 -2.120 20.023 1.00 90.44 100 ALA A CA 1
ATOM 830 C C . ALA A 1 100 ? -16.083 -3.121 20.816 1.00 90.44 100 ALA A C 1
ATOM 832 O O . ALA A 1 100 ? -15.548 -3.985 21.507 1.00 90.44 100 ALA A O 1
ATOM 833 N N . ILE A 1 101 ? -17.400 -3.043 20.639 1.00 86.94 101 ILE A N 1
ATOM 834 C CA . ILE A 1 101 ? -18.359 -3.987 21.203 1.00 86.94 101 ILE A CA 1
ATOM 835 C C . ILE A 1 101 ? -18.245 -5.352 20.515 1.00 86.94 101 ILE A C 1
ATOM 837 O O . ILE A 1 101 ? -18.216 -6.379 21.190 1.00 86.94 101 ILE A O 1
ATOM 841 N N . GLY A 1 102 ? -18.188 -5.378 19.179 1.00 87.19 102 GLY A N 1
ATOM 842 C CA . GLY A 1 102 ? -18.161 -6.621 18.402 1.00 87.19 102 GLY A CA 1
ATOM 843 C C . GLY A 1 102 ? -16.949 -7.507 18.696 1.00 87.19 102 GLY A C 1
ATOM 844 O O . GLY A 1 102 ? -17.075 -8.730 18.702 1.00 87.19 102 GLY A O 1
ATOM 845 N N . TYR A 1 103 ? -15.802 -6.889 18.984 1.00 88.06 103 TYR A N 1
ATOM 846 C CA . TYR A 1 103 ? -14.551 -7.574 19.321 1.00 88.06 103 TYR A CA 1
ATOM 847 C C . TYR A 1 103 ? -14.183 -7.511 20.805 1.00 88.06 103 TYR A C 1
ATOM 849 O O . TYR A 1 103 ? -13.173 -8.092 21.188 1.00 88.06 103 TYR A O 1
ATOM 857 N N . ASN A 1 104 ? -15.009 -6.864 21.632 1.00 88.56 104 ASN A N 1
ATOM 858 C CA . ASN A 1 104 ? -14.812 -6.721 23.072 1.00 88.56 104 ASN A CA 1
ATOM 859 C C . ASN A 1 104 ? -13.420 -6.164 23.443 1.00 88.56 104 ASN A C 1
ATOM 861 O O . ASN A 1 104 ? -12.635 -6.807 24.139 1.00 88.56 104 ASN A O 1
ATOM 865 N N . LEU A 1 105 ? -13.101 -4.965 22.945 1.00 90.81 105 LEU A N 1
ATOM 866 C CA . LEU A 1 105 ? -11.743 -4.397 23.037 1.00 90.81 105 LEU A CA 1
ATOM 867 C C . LEU A 1 105 ? -11.269 -4.076 24.448 1.00 90.81 105 LEU A C 1
ATOM 869 O O . LEU A 1 105 ? -10.066 -3.976 24.651 1.00 90.81 105 LEU A O 1
ATOM 873 N N . LEU A 1 106 ? -12.188 -3.927 25.401 1.00 89.62 106 LEU A N 1
ATOM 874 C CA . LEU A 1 106 ? -11.822 -3.762 26.807 1.00 89.62 106 LEU A CA 1
ATOM 875 C C . LEU A 1 106 ? -11.145 -5.023 27.368 1.00 89.62 106 LEU A C 1
ATOM 877 O O . LEU A 1 106 ? -10.319 -4.917 28.268 1.00 89.62 106 LEU A O 1
ATOM 881 N N . ASP A 1 107 ? -11.450 -6.194 26.797 1.00 88.50 107 ASP A N 1
ATOM 882 C CA . ASP A 1 107 ? -10.832 -7.464 27.179 1.00 88.50 107 ASP A CA 1
ATOM 883 C C . ASP A 1 107 ? -9.663 -7.849 26.247 1.00 88.50 107 ASP A C 1
ATOM 885 O O . ASP A 1 107 ? -8.682 -8.433 26.705 1.00 88.50 107 ASP A O 1
ATOM 889 N N . ASP A 1 108 ? -9.749 -7.553 24.940 1.00 87.44 108 ASP A N 1
ATOM 890 C CA . ASP A 1 108 ? -8.717 -7.912 23.950 1.00 87.44 108 ASP A CA 1
ATOM 891 C C . ASP A 1 108 ? -8.569 -6.863 22.831 1.00 87.44 108 ASP A C 1
ATOM 893 O O . ASP A 1 108 ? -9.178 -6.949 21.759 1.00 87.44 108 ASP A O 1
ATOM 897 N N . GLU A 1 109 ? -7.684 -5.888 23.052 1.00 91.94 109 GLU A N 1
ATOM 898 C CA . GLU A 1 109 ? -7.331 -4.868 22.056 1.00 91.94 109 GLU A CA 1
ATOM 899 C C . GLU A 1 109 ? -6.680 -5.473 20.791 1.00 91.94 109 GLU A C 1
ATOM 901 O O . GLU A 1 109 ? -6.837 -4.950 19.684 1.00 91.94 109 GLU A O 1
ATOM 906 N N . SER A 1 110 ? -5.967 -6.599 20.919 1.00 90.81 110 SER A N 1
ATOM 907 C CA . SER A 1 110 ? -5.102 -7.132 19.855 1.00 90.81 110 SER A CA 1
ATOM 908 C C . SER A 1 110 ? -5.877 -7.593 18.621 1.00 90.81 110 SER A C 1
ATOM 910 O O . SER A 1 110 ? -5.391 -7.490 17.490 1.00 90.81 110 SER A O 1
ATOM 912 N N . LYS A 1 111 ? -7.084 -8.131 18.819 1.00 88.00 111 LYS A N 1
ATOM 913 C CA . LYS A 1 111 ? -7.951 -8.574 17.720 1.00 88.00 111 LYS A CA 1
ATOM 914 C C . LYS A 1 111 ? -8.556 -7.388 16.987 1.00 88.00 111 LYS A C 1
ATOM 916 O O . LYS A 1 111 ? -8.519 -7.356 15.762 1.00 88.00 111 LYS A O 1
ATOM 921 N N . GLY A 1 112 ? -9.044 -6.387 17.720 1.00 89.50 112 GLY A N 1
ATOM 922 C CA . GLY A 1 112 ? -9.562 -5.164 17.107 1.00 89.50 112 GLY A CA 1
ATOM 923 C C . GLY A 1 112 ? -8.520 -4.429 16.288 1.00 89.50 112 GLY A C 1
ATOM 924 O O . GLY A 1 112 ? -8.808 -4.008 15.169 1.00 89.50 112 GLY A O 1
ATOM 925 N N . LEU A 1 113 ? -7.302 -4.321 16.825 1.00 92.88 113 LEU A N 1
ATOM 926 C CA . LEU A 1 113 ? -6.201 -3.687 16.117 1.00 92.88 113 LEU A CA 1
ATOM 927 C C . LEU A 1 113 ? -5.870 -4.430 14.818 1.00 92.88 113 LEU A C 1
ATOM 929 O O . LEU A 1 113 ? -5.789 -3.790 13.775 1.00 92.88 113 LEU A O 1
ATOM 933 N N . ARG A 1 114 ? -5.764 -5.767 14.847 1.00 90.31 114 ARG A N 1
ATOM 934 C CA . ARG A 1 114 ? -5.529 -6.580 13.637 1.00 90.31 114 ARG A CA 1
ATOM 935 C C . ARG A 1 114 ? -6.618 -6.402 12.585 1.00 90.31 114 ARG A C 1
ATOM 937 O O . ARG A 1 114 ? -6.316 -6.216 11.409 1.00 90.31 114 ARG A O 1
ATOM 944 N N . VAL A 1 115 ? -7.884 -6.407 12.996 1.00 89.44 115 VAL A N 1
ATOM 945 C CA . VAL A 1 115 ? -9.017 -6.173 12.086 1.00 89.44 115 VAL A CA 1
ATOM 946 C C . VAL A 1 115 ? -8.923 -4.787 11.450 1.00 89.44 115 VAL A C 1
ATOM 948 O O . VAL A 1 115 ? -9.110 -4.651 10.240 1.00 89.44 115 VAL A O 1
ATOM 951 N N . LEU A 1 116 ? -8.578 -3.762 12.234 1.00 91.88 116 LEU A N 1
ATOM 952 C CA . LEU A 1 116 ? -8.381 -2.406 11.725 1.00 91.88 116 LEU A CA 1
ATOM 953 C C . LEU A 1 116 ? -7.174 -2.292 10.796 1.00 91.88 116 LEU A C 1
ATOM 955 O O . LEU A 1 116 ? -7.298 -1.644 9.763 1.00 91.88 116 LEU A O 1
ATOM 959 N N . GLN A 1 117 ? -6.053 -2.949 11.093 1.00 92.88 117 GLN A N 1
ATOM 960 C CA . GLN A 1 117 ? -4.895 -3.012 10.195 1.00 92.88 117 GLN A CA 1
ATOM 961 C C . GLN A 1 117 ? -5.280 -3.622 8.844 1.00 92.88 117 GLN A C 1
ATOM 963 O O . GLN A 1 117 ? -4.989 -3.040 7.804 1.00 92.88 117 GLN A O 1
ATOM 968 N N . ASN A 1 118 ? -6.035 -4.723 8.844 1.00 86.31 118 ASN A N 1
ATOM 969 C CA . ASN A 1 118 ? -6.497 -5.364 7.611 1.00 86.31 118 ASN A CA 1
ATOM 970 C C . ASN A 1 118 ? -7.449 -4.461 6.809 1.00 86.31 118 ASN A C 1
ATOM 972 O O . ASN A 1 118 ? -7.348 -4.376 5.585 1.00 86.31 118 ASN A O 1
ATOM 976 N N . ILE A 1 119 ? -8.358 -3.749 7.488 1.00 87.62 119 ILE A N 1
ATOM 977 C CA . ILE A 1 119 ? -9.228 -2.747 6.852 1.00 87.62 119 ILE A CA 1
ATOM 978 C C . ILE A 1 119 ? -8.386 -1.624 6.240 1.00 87.62 119 ILE A C 1
ATOM 980 O O . ILE A 1 119 ? -8.592 -1.270 5.079 1.00 87.62 119 ILE A O 1
ATOM 984 N N . ILE A 1 120 ? -7.428 -1.089 6.996 1.00 92.81 120 ILE A N 1
ATOM 985 C CA . ILE A 1 120 ? -6.533 -0.016 6.563 1.00 92.81 120 ILE A CA 1
ATOM 986 C C . ILE A 1 120 ? -5.684 -0.447 5.372 1.00 92.81 120 ILE A C 1
ATOM 988 O O . ILE A 1 120 ? -5.592 0.311 4.416 1.00 92.81 120 ILE A O 1
ATOM 992 N N . LYS A 1 121 ? -5.149 -1.669 5.358 1.00 91.31 121 LYS A N 1
ATOM 993 C CA . LYS A 1 121 ? -4.396 -2.212 4.222 1.00 91.31 121 LYS A CA 1
ATOM 994 C C . LYS A 1 121 ? -5.228 -2.212 2.941 1.00 91.31 121 LYS A C 1
ATOM 996 O O . LYS A 1 121 ? -4.782 -1.724 1.907 1.00 91.31 121 LYS A O 1
ATOM 1001 N N . VAL A 1 122 ? -6.475 -2.683 3.013 1.00 85.94 122 VAL A N 1
ATOM 1002 C CA . VAL A 1 122 ? -7.400 -2.647 1.866 1.00 85.94 122 VAL A CA 1
ATOM 1003 C C . VAL A 1 122 ? -7.677 -1.204 1.427 1.00 85.94 122 VAL A C 1
ATOM 1005 O O . VAL A 1 122 ? -7.636 -0.913 0.232 1.00 85.94 122 VAL A O 1
ATOM 1008 N N . ARG A 1 123 ? -7.918 -0.288 2.374 1.00 88.25 123 ARG A N 1
ATOM 1009 C CA . ARG A 1 123 ? -8.154 1.139 2.089 1.00 88.25 123 ARG A CA 1
ATOM 1010 C C . ARG A 1 123 ? -6.947 1.832 1.474 1.00 88.25 123 ARG A C 1
ATOM 1012 O O . ARG A 1 123 ? -7.124 2.649 0.578 1.00 88.25 123 ARG A O 1
ATOM 1019 N N . LEU A 1 124 ? -5.749 1.504 1.941 1.00 92.81 124 LEU A N 1
ATOM 1020 C CA . LEU A 1 124 ? -4.495 2.063 1.458 1.00 92.81 124 LEU A CA 1
ATOM 1021 C C . LEU A 1 124 ? -4.302 1.686 0.000 1.00 92.81 124 LEU A C 1
ATOM 1023 O O . LEU A 1 124 ? -4.111 2.560 -0.833 1.00 92.81 124 LEU A O 1
ATOM 1027 N N . ILE A 1 125 ? -4.497 0.412 -0.326 1.00 89.00 125 ILE A N 1
ATOM 1028 C CA . ILE A 1 125 ? -4.431 -0.067 -1.704 1.00 89.00 125 ILE A CA 1
ATOM 1029 C C . ILE A 1 125 ? -5.477 0.632 -2.594 1.00 89.00 125 ILE A C 1
ATOM 1031 O O . ILE A 1 125 ? -5.156 1.069 -3.699 1.00 89.00 125 ILE A O 1
ATOM 1035 N N . GLU A 1 126 ? -6.726 0.779 -2.129 1.00 85.00 126 GLU A N 1
ATOM 1036 C CA . GLU A 1 126 ? -7.761 1.530 -2.862 1.00 85.00 126 GLU A CA 1
ATOM 1037 C C . GLU A 1 126 ? -7.363 2.994 -3.094 1.00 85.00 126 GLU A C 1
ATOM 1039 O O . GLU A 1 126 ? -7.568 3.528 -4.188 1.00 85.00 126 GLU A O 1
ATOM 1044 N N . TRP A 1 127 ? -6.790 3.637 -2.077 1.00 90.62 127 TRP A N 1
ATOM 1045 C CA . TRP A 1 127 ? -6.335 5.019 -2.138 1.00 90.62 127 TRP A CA 1
ATOM 1046 C C . TRP A 1 127 ? -5.139 5.173 -3.089 1.00 90.62 127 TRP A C 1
ATOM 1048 O O . TRP A 1 127 ? -5.173 6.059 -3.940 1.00 90.62 127 TRP A O 1
ATOM 1058 N N . MET A 1 128 ? -4.151 4.273 -3.041 1.00 88.06 128 MET A N 1
ATOM 1059 C CA . MET A 1 128 ? -2.990 4.265 -3.944 1.00 88.06 128 MET A CA 1
ATOM 1060 C C . MET A 1 128 ? -3.438 4.117 -5.403 1.00 88.06 128 MET A C 1
ATOM 1062 O O . MET A 1 128 ? -3.037 4.904 -6.255 1.00 88.06 128 MET A O 1
ATOM 1066 N N . ILE A 1 129 ? -4.355 3.187 -5.702 1.00 84.94 129 ILE A N 1
ATOM 1067 C CA . ILE A 1 129 ? -4.924 3.028 -7.055 1.00 84.94 129 ILE A CA 1
ATOM 1068 C C . ILE A 1 129 ? -5.629 4.312 -7.525 1.00 84.94 129 ILE A C 1
ATOM 1070 O O . ILE A 1 129 ? -5.564 4.665 -8.703 1.00 84.94 129 ILE A O 1
ATOM 1074 N N . LYS A 1 130 ? -6.356 4.985 -6.627 1.00 84.88 130 LYS A N 1
ATOM 1075 C CA . LYS A 1 130 ? -7.183 6.150 -6.965 1.00 84.88 130 LYS A CA 1
ATOM 1076 C C . LYS A 1 130 ? -6.384 7.450 -7.089 1.00 84.88 130 LYS A C 1
ATOM 1078 O O . LYS A 1 130 ? -6.788 8.304 -7.881 1.00 84.88 130 LYS A O 1
ATOM 1083 N N . ASN A 1 131 ? -5.322 7.615 -6.306 1.00 83.06 131 ASN A N 1
ATOM 1084 C CA . ASN A 1 131 ? -4.629 8.895 -6.154 1.00 83.06 131 ASN A CA 1
ATOM 1085 C C . ASN A 1 131 ? -3.194 8.862 -6.691 1.00 83.06 131 ASN A C 1
ATOM 1087 O O . ASN A 1 131 ? -2.809 9.779 -7.409 1.00 83.06 131 ASN A O 1
ATOM 1091 N N . GLU A 1 132 ? -2.428 7.808 -6.411 1.00 80.81 132 GLU A N 1
ATOM 1092 C CA . GLU A 1 132 ? -1.023 7.711 -6.840 1.00 80.81 132 GLU A CA 1
ATOM 1093 C C . GLU A 1 132 ? -0.886 7.101 -8.234 1.00 80.81 132 GLU A C 1
ATOM 1095 O O . GLU A 1 132 ? -0.090 7.553 -9.048 1.00 80.81 132 GLU A O 1
ATOM 1100 N N . TYR A 1 133 ? -1.700 6.088 -8.522 1.00 76.62 133 TYR A N 1
ATOM 1101 C CA . TYR A 1 133 ? -1.605 5.274 -9.731 1.00 76.62 133 TYR A CA 1
ATOM 1102 C C . TYR A 1 133 ? -2.814 5.453 -10.650 1.00 76.62 133 TYR A C 1
ATOM 1104 O O . TYR A 1 133 ? -3.237 4.525 -11.337 1.00 76.62 133 TYR A O 1
ATOM 1112 N N . ASN A 1 134 ? -3.417 6.641 -10.651 1.00 71.12 134 ASN A N 1
ATOM 1113 C CA . ASN A 1 134 ? -4.574 6.939 -11.486 1.00 71.12 134 ASN A CA 1
ATOM 1114 C C . ASN A 1 134 ? -4.137 7.473 -12.858 1.00 71.12 134 ASN A C 1
ATOM 1116 O O . ASN A 1 134 ? -3.462 8.498 -12.900 1.00 71.12 134 ASN A O 1
ATOM 1120 N N . PRO A 1 135 ? -4.592 6.880 -13.978 1.00 57.34 135 PRO A N 1
ATOM 1121 C CA . PRO A 1 135 ? -4.245 7.343 -15.327 1.00 57.34 135 PRO A CA 1
ATOM 1122 C C . PRO A 1 135 ? -4.765 8.754 -15.665 1.00 57.34 135 PRO A C 1
ATOM 1124 O O . PRO A 1 135 ? -4.438 9.307 -16.701 1.00 57.34 135 PRO A O 1
ATOM 1127 N N . ARG A 1 136 ? -5.609 9.372 -14.826 1.00 51.78 136 ARG A N 1
ATOM 1128 C CA . ARG A 1 136 ? -5.984 10.793 -14.978 1.00 51.78 136 ARG A CA 1
ATOM 1129 C C . ARG A 1 136 ? -5.011 11.767 -14.309 1.00 51.78 136 ARG A C 1
ATOM 1131 O O . ARG A 1 136 ? -5.111 12.960 -14.575 1.00 51.78 136 ARG A O 1
ATOM 1138 N N . ASN A 1 137 ? -4.078 11.267 -13.501 1.00 47.78 137 ASN A N 1
ATOM 1139 C CA . ASN A 1 137 ? -2.965 12.023 -12.928 1.00 47.78 137 ASN A CA 1
ATOM 1140 C C . ASN A 1 137 ? -1.701 11.889 -13.803 1.00 47.78 137 ASN A C 1
ATOM 1142 O O . ASN A 1 137 ? -0.591 11.901 -13.286 1.00 47.78 137 ASN A O 1
ATOM 1146 N N . ASP A 1 138 ? -1.872 11.804 -15.131 1.00 35.41 138 ASP A N 1
ATOM 1147 C CA . ASP A 1 138 ? -0.831 11.720 -16.179 1.00 35.41 138 ASP A CA 1
ATOM 1148 C C . ASP A 1 138 ? 0.048 12.995 -16.299 1.00 35.41 138 ASP A C 1
ATOM 1150 O O . ASP A 1 138 ? 0.538 13.352 -17.371 1.00 35.41 138 ASP A O 1
ATOM 1154 N N . VAL A 1 139 ? 0.280 13.700 -15.190 1.00 35.56 139 VAL A N 1
ATOM 1155 C CA . VAL A 1 139 ? 1.381 14.650 -15.045 1.00 35.56 139 VAL A CA 1
ATOM 1156 C C . VAL A 1 139 ? 2.414 13.978 -14.153 1.00 35.56 139 VAL A C 1
ATOM 1158 O O . VAL A 1 139 ? 2.296 13.972 -12.935 1.00 35.56 139 VAL A O 1
ATOM 1161 N N . GLU A 1 140 ? 3.409 13.386 -14.811 1.00 32.44 140 GLU A N 1
ATOM 1162 C CA . GLU A 1 140 ? 4.660 12.933 -14.207 1.00 32.44 140 GLU A CA 1
ATOM 1163 C C . GLU A 1 140 ? 4.502 11.954 -13.034 1.00 32.44 140 GLU A C 1
ATOM 1165 O O . GLU A 1 140 ? 4.941 12.216 -11.914 1.00 32.44 140 GLU A O 1
ATOM 1170 N N . VAL A 1 141 ? 4.077 10.720 -13.330 1.00 33.38 141 VAL A N 1
ATOM 1171 C CA . VAL A 1 141 ? 4.727 9.591 -12.647 1.00 33.38 141 VAL A CA 1
ATOM 1172 C C . VAL A 1 141 ? 6.145 9.517 -13.203 1.00 33.38 141 VAL A C 1
ATOM 1174 O O . VAL A 1 141 ? 6.463 8.745 -14.108 1.00 33.38 141 VAL A O 1
ATOM 1177 N N . SER A 1 142 ? 6.986 10.420 -12.695 1.00 30.94 142 SER A N 1
ATOM 1178 C CA . SER A 1 142 ? 8.421 10.219 -12.675 1.00 30.94 142 SER A CA 1
ATOM 1179 C C . SER A 1 142 ? 8.628 8.804 -12.162 1.00 30.94 142 SER A C 1
ATOM 1181 O O . SER A 1 142 ? 8.109 8.410 -11.118 1.00 30.94 142 SER A O 1
ATOM 1183 N N . ILE A 1 143 ? 9.286 8.007 -12.993 1.00 33.91 143 ILE A N 1
ATOM 1184 C CA . ILE A 1 143 ? 9.763 6.683 -12.650 1.00 33.91 143 ILE A CA 1
ATOM 1185 C C . ILE A 1 143 ? 10.459 6.865 -11.300 1.00 33.91 143 ILE A C 1
ATOM 1187 O O . ILE A 1 143 ? 11.527 7.474 -11.237 1.00 33.91 143 ILE A O 1
ATOM 1191 N N . ILE A 1 144 ? 9.831 6.404 -10.214 1.00 35.22 144 ILE A N 1
ATOM 1192 C CA . ILE A 1 144 ? 10.519 6.181 -8.945 1.00 35.22 144 ILE A CA 1
ATOM 1193 C C . ILE A 1 144 ? 11.386 4.958 -9.226 1.00 35.22 144 ILE A C 1
ATOM 1195 O O . ILE A 1 144 ? 11.078 3.828 -8.862 1.00 35.22 144 ILE A O 1
ATOM 1199 N N . SER A 1 145 ? 12.431 5.194 -10.017 1.00 35.31 145 SER A N 1
ATOM 1200 C CA . SER A 1 145 ? 13.593 4.346 -10.072 1.00 35.31 145 SER A CA 1
ATOM 1201 C C . SER A 1 145 ? 14.143 4.325 -8.660 1.00 35.31 145 SER A C 1
ATOM 1203 O O . SER A 1 145 ? 13.995 5.306 -7.919 1.00 35.31 145 SER A O 1
ATOM 1205 N N . ASN A 1 146 ? 14.818 3.237 -8.306 1.00 36.97 146 ASN A N 1
ATOM 1206 C CA . ASN A 1 146 ? 15.811 3.245 -7.239 1.00 36.97 146 ASN A CA 1
ATOM 1207 C C . ASN A 1 146 ? 16.477 4.619 -7.235 1.00 36.97 146 ASN A C 1
ATOM 1209 O O . ASN A 1 146 ? 16.982 5.051 -8.274 1.00 36.97 146 ASN A O 1
ATOM 1213 N N . SER A 1 147 ? 16.297 5.375 -6.156 1.00 38.31 147 SER A N 1
ATOM 1214 C CA . SER A 1 147 ? 16.595 6.797 -6.136 1.00 38.31 147 SER A CA 1
ATOM 1215 C C . SER A 1 147 ? 18.103 6.983 -6.244 1.00 38.31 147 SER A C 1
ATOM 1217 O O . SER A 1 147 ? 18.817 7.081 -5.249 1.00 38.31 147 SER A O 1
ATOM 1219 N N . THR A 1 148 ? 18.597 7.041 -7.480 1.00 50.56 148 THR A N 1
ATOM 1220 C CA . THR A 1 148 ? 19.906 7.571 -7.823 1.00 50.56 148 THR A CA 1
ATOM 1221 C C . THR A 1 148 ? 19.912 8.968 -7.217 1.00 50.56 148 THR A C 1
ATOM 1223 O O . THR A 1 148 ? 19.094 9.813 -7.594 1.00 50.56 148 THR A O 1
ATOM 1226 N N . SER A 1 149 ? 20.728 9.172 -6.178 1.00 55.53 149 SER A N 1
ATOM 1227 C CA . SER A 1 149 ? 20.735 10.412 -5.389 1.00 55.53 149 SER A CA 1
ATOM 1228 C C . SER A 1 149 ? 20.740 11.639 -6.311 1.00 55.53 149 SER A C 1
ATOM 1230 O O . SER A 1 149 ? 21.381 11.613 -7.364 1.00 55.53 149 SER A O 1
ATOM 1232 N N . GLU A 1 150 ? 20.065 12.736 -5.949 1.00 56.16 150 GLU A N 1
ATOM 1233 C CA . GLU A 1 150 ? 20.025 13.947 -6.796 1.00 56.16 150 GLU A CA 1
ATOM 1234 C C . GLU A 1 150 ? 21.431 14.442 -7.193 1.00 56.16 150 GLU A C 1
ATOM 1236 O O . GLU A 1 150 ? 21.642 14.950 -8.295 1.00 56.16 150 GLU A O 1
ATOM 1241 N N . LEU A 1 151 ? 22.423 14.195 -6.331 1.00 56.34 151 LEU A N 1
ATOM 1242 C CA . LEU A 1 151 ? 23.849 14.416 -6.584 1.00 56.34 151 LEU A CA 1
ATOM 1243 C C . LEU A 1 151 ? 24.396 13.593 -7.768 1.00 56.34 151 LEU A C 1
ATOM 1245 O O . LEU A 1 151 ? 25.172 14.110 -8.573 1.00 56.34 151 LEU A O 1
ATOM 1249 N N . GLN A 1 152 ? 24.000 12.327 -7.904 1.00 61.06 152 GLN A N 1
ATOM 1250 C CA . GLN A 1 152 ? 24.383 11.469 -9.031 1.00 61.06 152 GLN A CA 1
ATOM 1251 C C . GLN A 1 152 ? 23.661 11.864 -10.322 1.00 61.06 152 GLN A C 1
ATOM 1253 O O . GLN A 1 152 ? 24.304 11.912 -11.374 1.00 61.06 152 GLN A O 1
ATOM 1258 N N . LYS A 1 153 ? 22.372 12.225 -10.249 1.00 64.94 153 LYS A N 1
ATOM 1259 C CA . LYS A 1 153 ? 21.638 12.766 -11.407 1.00 64.94 153 LYS A CA 1
ATOM 1260 C C . LYS A 1 153 ? 22.337 14.018 -11.938 1.00 64.94 153 LYS A C 1
ATOM 1262 O O . LYS A 1 153 ? 22.699 14.085 -13.112 1.00 64.94 153 LYS A O 1
ATOM 1267 N N . ALA A 1 154 ? 22.677 14.953 -11.047 1.00 70.19 154 ALA A N 1
ATOM 1268 C CA . ALA A 1 154 ? 23.438 16.153 -11.389 1.00 70.19 154 ALA A CA 1
ATOM 1269 C C . ALA A 1 154 ? 24.795 15.838 -12.046 1.00 70.19 154 ALA A C 1
ATOM 1271 O O . ALA A 1 154 ? 25.161 16.484 -13.032 1.00 70.19 154 ALA A O 1
ATOM 1272 N N . LYS A 1 155 ? 25.515 14.815 -11.559 1.00 78.75 155 LYS A N 1
ATOM 1273 C CA . LYS A 1 155 ? 26.806 14.381 -12.118 1.00 78.75 155 LYS A CA 1
ATOM 1274 C C . LYS A 1 155 ? 26.689 13.915 -13.576 1.00 78.75 155 LYS A C 1
ATOM 1276 O O . LYS A 1 155 ? 27.568 14.238 -14.374 1.00 78.75 155 LYS A O 1
ATOM 1281 N N . TYR A 1 156 ? 25.612 13.219 -13.952 1.00 82.19 156 TYR A N 1
ATOM 1282 C CA . TYR A 1 156 ? 25.450 12.613 -15.287 1.00 82.19 156 TYR A CA 1
ATOM 1283 C C . TYR A 1 156 ? 24.414 13.295 -16.195 1.00 82.19 156 TYR A C 1
ATOM 1285 O O . TYR A 1 156 ? 24.187 12.846 -17.320 1.00 82.19 156 TYR A O 1
ATOM 1293 N N . ASN A 1 157 ? 23.890 14.458 -15.799 1.00 81.62 157 ASN A N 1
ATOM 1294 C CA . ASN A 1 157 ? 23.013 15.306 -16.621 1.00 81.62 157 ASN A CA 1
ATOM 1295 C C . ASN A 1 157 ? 23.629 15.769 -17.952 1.00 81.62 157 ASN A C 1
ATOM 1297 O O . ASN A 1 157 ? 22.923 16.282 -18.819 1.00 81.62 157 ASN A O 1
ATOM 1301 N N . HIS A 1 158 ? 24.946 15.642 -18.129 1.00 82.31 158 HIS A N 1
ATOM 1302 C CA . HIS A 1 158 ? 25.631 15.917 -19.394 1.00 82.31 158 HIS A CA 1
ATOM 1303 C C . HIS A 1 158 ? 25.635 14.706 -20.349 1.00 82.31 158 HIS A C 1
ATOM 1305 O O . HIS A 1 158 ? 25.874 14.876 -21.544 1.00 82.31 158 HIS A O 1
ATOM 1311 N N . ILE A 1 159 ? 25.346 13.504 -19.840 1.00 85.12 159 ILE A N 1
ATOM 1312 C CA . ILE A 1 159 ? 25.267 12.244 -20.593 1.00 85.12 159 ILE A CA 1
ATOM 1313 C C . ILE A 1 159 ? 23.838 12.008 -21.088 1.00 85.12 159 ILE A C 1
ATOM 1315 O O . ILE A 1 159 ? 23.619 11.778 -22.282 1.00 85.12 159 ILE A O 1
ATOM 1319 N N . PHE A 1 160 ? 22.874 12.136 -20.179 1.00 82.81 160 PHE A N 1
ATOM 1320 C CA . PHE A 1 160 ? 21.470 11.814 -20.408 1.00 82.81 160 PHE A CA 1
ATOM 1321 C C . PHE A 1 160 ? 20.590 13.070 -20.463 1.00 82.81 160 PHE A C 1
ATOM 1323 O O . PHE A 1 160 ? 20.937 14.123 -19.921 1.00 82.81 160 PHE A O 1
ATOM 1330 N N . ILE A 1 161 ? 19.460 12.982 -21.163 1.00 79.06 161 ILE A N 1
ATOM 1331 C CA . ILE A 1 161 ? 18.345 13.929 -21.029 1.00 79.06 161 ILE A CA 1
ATOM 1332 C C . ILE A 1 161 ? 17.244 13.306 -20.179 1.00 79.06 161 ILE A C 1
ATOM 1334 O O . ILE A 1 161 ? 17.087 12.086 -20.190 1.00 79.06 161 ILE A O 1
ATOM 1338 N N . ASN A 1 162 ? 16.457 14.158 -19.520 1.00 75.25 162 ASN A N 1
ATOM 1339 C CA . ASN A 1 162 ? 15.279 13.767 -18.746 1.00 75.25 162 ASN A CA 1
ATOM 1340 C C . ASN A 1 162 ? 15.599 12.599 -17.786 1.00 75.25 162 ASN A C 1
ATOM 1342 O O . ASN A 1 162 ? 16.589 12.662 -17.068 1.00 75.25 162 ASN A O 1
ATOM 1346 N N . ASP A 1 163 ? 14.799 11.535 -17.832 1.00 63.69 163 ASP A N 1
ATOM 1347 C CA . ASP A 1 163 ? 14.873 10.293 -17.051 1.00 63.69 163 ASP A CA 1
ATOM 1348 C C . ASP A 1 163 ? 15.858 9.247 -17.629 1.00 63.69 163 ASP A C 1
ATOM 1350 O O . ASP A 1 163 ? 15.685 8.032 -17.481 1.00 63.69 163 ASP A O 1
ATOM 1354 N N . GLY A 1 164 ? 16.851 9.686 -18.408 1.00 70.31 164 GLY A N 1
ATOM 1355 C CA . GLY A 1 164 ? 17.736 8.786 -19.147 1.00 70.31 164 GLY A CA 1
ATOM 1356 C C . GLY A 1 164 ? 18.730 8.015 -18.274 1.00 70.31 164 GLY A C 1
ATOM 1357 O O . GLY A 1 164 ? 19.105 6.908 -18.659 1.00 70.31 164 GLY A O 1
ATOM 1358 N N . LEU A 1 165 ? 19.126 8.553 -17.113 1.00 79.81 165 LEU A N 1
ATOM 1359 C CA . LEU A 1 165 ? 20.000 7.849 -16.163 1.00 79.81 165 LEU A CA 1
ATOM 1360 C C . LEU A 1 165 ? 19.222 6.754 -15.427 1.00 79.81 165 LEU A C 1
ATOM 1362 O O . LEU A 1 165 ? 19.684 5.628 -15.328 1.00 79.81 165 LEU A O 1
ATOM 1366 N N . GLU A 1 166 ? 18.001 7.060 -15.013 1.00 69.38 166 GLU A N 1
ATOM 1367 C CA . GLU A 1 166 ? 17.063 6.132 -14.389 1.00 69.38 166 GLU A CA 1
ATOM 1368 C C . GLU A 1 166 ? 16.709 4.990 -15.348 1.00 69.38 166 GLU A C 1
ATOM 1370 O O . GLU A 1 166 ? 16.699 3.818 -14.974 1.00 69.38 166 GLU A O 1
ATOM 1375 N N . SER A 1 167 ? 16.488 5.326 -16.623 1.00 68.56 167 SER A N 1
ATOM 1376 C CA . SER A 1 167 ? 16.277 4.335 -17.682 1.00 68.56 167 SER A CA 1
ATOM 1377 C C . SER A 1 167 ? 17.522 3.464 -17.902 1.00 68.56 167 SER A C 1
ATOM 1379 O O . SER A 1 167 ? 17.399 2.283 -18.226 1.00 68.56 167 SER A O 1
ATOM 1381 N N . PHE A 1 168 ? 18.722 4.031 -17.742 1.00 81.38 168 PHE A N 1
ATOM 1382 C CA . PHE A 1 168 ? 19.981 3.293 -17.822 1.00 81.38 168 PHE A CA 1
ATOM 1383 C C . PHE A 1 168 ? 20.160 2.337 -16.645 1.00 81.38 168 PHE A C 1
ATOM 1385 O O . PHE A 1 168 ? 20.449 1.169 -16.890 1.00 81.38 168 PHE A O 1
ATOM 1392 N N . ASP A 1 169 ? 19.955 2.803 -15.412 1.00 73.75 169 ASP A N 1
ATOM 1393 C CA . ASP A 1 169 ? 20.033 1.984 -14.197 1.00 73.75 169 ASP A CA 1
ATOM 1394 C C . ASP A 1 169 ? 19.070 0.794 -14.309 1.00 73.75 169 ASP A C 1
ATOM 1396 O O . ASP A 1 169 ? 19.475 -0.360 -14.178 1.00 73.75 169 ASP A O 1
ATOM 1400 N N . TYR A 1 170 ? 17.825 1.061 -14.713 1.00 65.75 170 TYR A N 1
ATOM 1401 C CA . TYR A 1 170 ? 16.818 0.027 -14.922 1.00 65.75 170 TYR A CA 1
ATOM 1402 C C . TYR A 1 170 ? 17.254 -1.031 -15.948 1.00 65.75 170 TYR A C 1
ATOM 1404 O O . TYR A 1 170 ? 17.190 -2.232 -15.680 1.00 65.75 170 TYR A O 1
ATOM 1412 N N . LEU A 1 171 ? 17.714 -0.607 -17.129 1.00 69.44 171 LEU A N 1
ATOM 1413 C CA . LEU A 1 171 ? 18.184 -1.539 -18.155 1.00 69.44 171 LEU A CA 1
ATOM 1414 C C . LEU A 1 171 ? 19.445 -2.281 -17.707 1.00 69.44 171 LEU A C 1
ATOM 1416 O O . LEU A 1 171 ? 19.604 -3.459 -18.006 1.00 69.44 171 LEU A O 1
ATOM 1420 N N . ASN A 1 172 ? 20.349 -1.631 -16.983 1.00 79.44 172 ASN A N 1
ATOM 1421 C CA . ASN A 1 172 ? 21.541 -2.286 -16.472 1.00 79.44 172 ASN A CA 1
ATOM 1422 C C . ASN A 1 172 ? 21.194 -3.395 -15.468 1.00 79.44 172 ASN A C 1
ATOM 1424 O O . ASN A 1 172 ? 21.802 -4.464 -15.532 1.00 79.44 172 ASN A O 1
ATOM 1428 N N . ASP A 1 173 ? 20.211 -3.172 -14.603 1.00 69.69 173 ASP A N 1
ATOM 1429 C CA . ASP A 1 173 ? 19.821 -4.132 -13.570 1.00 69.69 173 ASP A CA 1
ATOM 1430 C C . ASP A 1 173 ? 19.034 -5.318 -14.139 1.00 69.69 173 ASP A C 1
ATOM 1432 O O . ASP A 1 173 ? 19.167 -6.432 -13.642 1.00 69.69 173 ASP A O 1
ATOM 1436 N N . ASN A 1 174 ? 18.265 -5.101 -15.213 1.00 61.59 174 ASN A N 1
ATOM 1437 C CA . ASN A 1 174 ? 17.324 -6.094 -15.746 1.00 61.59 174 ASN A CA 1
ATOM 1438 C C . ASN A 1 174 ? 17.780 -6.763 -17.055 1.00 61.59 174 ASN A C 1
ATOM 1440 O O . ASN A 1 174 ? 17.207 -7.768 -17.481 1.00 61.59 174 ASN A O 1
ATOM 1444 N N . PHE A 1 175 ? 18.802 -6.231 -17.731 1.00 66.12 175 PHE A N 1
ATOM 1445 C CA . PHE A 1 175 ? 19.299 -6.793 -18.985 1.00 66.12 175 PHE A CA 1
ATOM 1446 C C . PHE A 1 175 ? 20.396 -7.833 -18.721 1.00 66.12 175 PHE A C 1
ATOM 1448 O O . PHE A 1 175 ? 21.596 -7.536 -18.730 1.00 66.12 175 PHE A O 1
ATOM 1455 N N . HIS A 1 176 ? 19.962 -9.073 -18.486 1.00 62.34 176 HIS A N 1
ATOM 1456 C CA . HIS A 1 176 ? 20.818 -10.240 -18.256 1.00 62.34 176 HIS A CA 1
ATOM 1457 C C . HIS A 1 176 ? 21.160 -10.950 -19.572 1.00 62.34 176 HIS A C 1
ATOM 1459 O O . HIS A 1 176 ? 20.791 -12.102 -19.802 1.00 62.34 176 HIS A O 1
ATOM 1465 N N . LEU A 1 177 ? 21.881 -10.271 -20.468 1.00 57.69 177 LEU A N 1
ATOM 1466 C CA . LEU A 1 177 ? 22.699 -11.019 -21.426 1.00 57.69 177 LEU A CA 1
ATOM 1467 C C . LEU A 1 177 ? 23.729 -11.782 -20.607 1.00 57.69 177 LEU A C 1
ATOM 1469 O O . LEU A 1 177 ? 24.414 -11.145 -19.808 1.00 57.69 177 LEU A O 1
ATOM 1473 N N . ALA A 1 178 ? 23.775 -13.108 -20.788 1.00 52.50 178 ALA A N 1
ATOM 1474 C CA . ALA A 1 178 ? 24.665 -14.038 -20.092 1.00 52.50 178 ALA A CA 1
ATOM 1475 C C . ALA A 1 178 ? 25.976 -13.350 -19.685 1.00 52.50 178 ALA A C 1
ATOM 1477 O O . ALA A 1 178 ? 26.613 -12.727 -20.538 1.00 52.50 178 ALA A O 1
ATOM 1478 N N . ASP A 1 179 ? 26.322 -13.438 -18.397 1.00 53.66 179 ASP A N 1
ATOM 1479 C CA . ASP A 1 179 ? 27.282 -12.619 -17.630 1.00 53.66 179 ASP A CA 1
ATOM 1480 C C . ASP A 1 179 ? 28.719 -12.472 -18.200 1.00 53.66 179 ASP A C 1
ATOM 1482 O O . ASP A 1 179 ? 29.601 -11.906 -17.545 1.00 53.66 179 ASP A O 1
ATOM 1486 N N . ASP A 1 180 ? 28.969 -12.948 -19.416 1.00 58.81 180 ASP A N 1
ATOM 1487 C CA . ASP A 1 180 ? 30.247 -13.036 -20.115 1.00 58.81 180 ASP A CA 1
ATOM 1488 C C . ASP A 1 180 ? 30.412 -12.003 -21.248 1.00 58.81 180 ASP A C 1
ATOM 1490 O O . ASP A 1 180 ? 31.495 -11.890 -21.823 1.00 58.81 180 ASP A O 1
ATOM 1494 N N . ALA A 1 181 ? 29.377 -11.215 -21.577 1.00 68.12 181 ALA A N 1
ATOM 1495 C CA . ALA A 1 181 ? 29.417 -10.262 -22.697 1.00 68.12 181 ALA A CA 1
ATOM 1496 C C . ALA A 1 181 ? 29.083 -8.800 -22.308 1.00 68.12 181 ALA A C 1
ATOM 1498 O O . ALA A 1 181 ? 28.183 -8.189 -22.898 1.00 68.12 181 ALA A O 1
ATOM 1499 N N . PRO A 1 182 ? 29.830 -8.174 -21.373 1.00 71.50 182 PRO A N 1
ATOM 1500 C CA . PRO A 1 182 ? 29.546 -6.818 -20.885 1.00 71.50 182 PRO A CA 1
ATOM 1501 C C . PRO A 1 182 ? 29.573 -5.766 -22.005 1.00 71.50 182 PRO A C 1
ATOM 1503 O O . PRO A 1 182 ? 28.756 -4.847 -22.042 1.00 71.50 182 PRO A O 1
ATOM 1506 N N . THR A 1 183 ? 30.460 -5.931 -22.986 1.00 71.81 183 THR A N 1
ATOM 1507 C CA . THR A 1 183 ? 30.537 -5.034 -24.144 1.00 71.81 183 THR A CA 1
ATOM 1508 C C . THR A 1 183 ? 29.284 -5.072 -25.018 1.00 71.81 183 THR A C 1
ATOM 1510 O O . THR A 1 183 ? 28.863 -4.043 -25.551 1.00 71.81 183 THR A O 1
ATOM 1513 N N . VAL A 1 184 ? 28.657 -6.240 -25.149 1.00 71.56 184 VAL A N 1
ATOM 1514 C CA . VAL A 1 184 ? 27.408 -6.394 -25.899 1.00 71.56 184 VAL A CA 1
ATOM 1515 C C . VAL A 1 184 ? 26.267 -5.758 -25.111 1.00 71.56 184 VAL A C 1
ATOM 1517 O O . VAL A 1 184 ? 25.562 -4.911 -25.656 1.00 71.56 184 VAL A O 1
ATOM 1520 N N . LYS A 1 185 ? 26.166 -6.057 -23.807 1.00 77.06 185 LYS A N 1
ATOM 1521 C CA . LYS A 1 185 ? 25.178 -5.468 -22.890 1.00 77.06 185 LYS A CA 1
ATOM 1522 C C . LYS A 1 185 ? 25.136 -3.941 -22.999 1.00 77.06 185 LYS A C 1
ATOM 1524 O O . LYS A 1 185 ? 24.104 -3.376 -23.347 1.00 77.06 185 LYS A O 1
ATOM 1529 N N . TYR A 1 186 ? 26.265 -3.266 -22.785 1.00 82.56 186 TYR A N 1
ATOM 1530 C CA . TYR A 1 186 ? 26.298 -1.799 -22.781 1.00 82.56 186 TYR A CA 1
ATOM 1531 C C . TYR A 1 186 ? 26.202 -1.165 -24.173 1.00 82.56 186 TYR A C 1
ATOM 1533 O O . TYR A 1 186 ? 25.802 -0.007 -24.290 1.00 82.56 186 TYR A O 1
ATOM 1541 N N . THR A 1 187 ? 26.514 -1.904 -25.242 1.00 76.38 187 THR A N 1
ATOM 1542 C CA . THR A 1 187 ? 26.222 -1.443 -26.609 1.00 76.38 187 THR A CA 1
ATOM 1543 C C . THR A 1 187 ? 24.716 -1.454 -26.876 1.00 76.38 187 THR A C 1
ATOM 1545 O O . THR A 1 187 ? 24.186 -0.511 -27.453 1.00 76.38 187 THR A O 1
ATOM 1548 N N . LEU A 1 188 ? 24.011 -2.480 -26.407 1.00 71.00 188 LEU A N 1
ATOM 1549 C CA . LEU A 1 188 ? 22.570 -2.605 -26.608 1.00 71.00 188 LEU A CA 1
ATOM 1550 C C . LEU A 1 188 ? 21.775 -1.625 -25.747 1.00 71.00 188 LEU A C 1
ATOM 1552 O O . LEU A 1 188 ? 20.849 -0.992 -26.247 1.00 71.00 188 LEU A O 1
ATOM 1556 N N . ILE A 1 189 ? 22.186 -1.418 -24.492 1.00 78.94 189 ILE A N 1
ATOM 1557 C CA . ILE A 1 189 ? 21.607 -0.373 -23.636 1.00 78.94 189 ILE A CA 1
ATOM 1558 C C . ILE A 1 189 ? 21.793 1.008 -24.283 1.00 78.94 189 ILE A C 1
ATOM 1560 O O . ILE A 1 189 ? 20.857 1.807 -24.309 1.00 78.94 189 ILE A O 1
ATOM 1564 N N . TYR A 1 190 ? 22.970 1.282 -24.859 1.00 82.88 190 TYR A N 1
ATOM 1565 C CA . TYR A 1 190 ? 23.220 2.523 -25.595 1.00 82.88 190 TYR A CA 1
ATOM 1566 C C . TYR A 1 190 ? 22.257 2.706 -26.770 1.00 82.88 190 TYR A C 1
ATOM 1568 O O . TYR A 1 190 ? 21.680 3.781 -26.931 1.00 82.88 190 TYR A O 1
ATOM 1576 N N . ASP A 1 191 ? 22.089 1.673 -27.595 1.00 73.56 191 ASP A N 1
ATOM 1577 C CA . ASP A 1 191 ? 21.222 1.744 -28.769 1.00 73.56 191 ASP A CA 1
ATOM 1578 C C . ASP A 1 191 ? 19.747 1.924 -28.362 1.00 73.56 191 ASP A C 1
ATOM 1580 O O . ASP A 1 191 ? 19.045 2.733 -28.972 1.00 73.56 191 ASP A O 1
ATOM 1584 N N . CYS A 1 192 ? 19.309 1.278 -27.274 1.00 70.38 192 CYS A N 1
ATOM 1585 C CA . CYS A 1 192 ? 17.964 1.437 -26.710 1.00 70.38 192 CYS A CA 1
ATOM 1586 C C . CYS A 1 192 ? 17.715 2.855 -26.176 1.00 70.38 192 CYS A C 1
ATOM 1588 O O . CYS A 1 192 ? 16.657 3.441 -26.400 1.00 70.38 192 CYS A O 1
ATOM 1590 N N . LEU A 1 193 ? 18.699 3.434 -25.488 1.00 76.94 193 LEU A N 1
ATOM 1591 C CA . LEU A 1 193 ? 18.591 4.764 -24.889 1.00 76.94 193 LEU A CA 1
ATOM 1592 C C . LEU A 1 193 ? 19.020 5.890 -25.822 1.00 76.94 193 LEU A C 1
ATOM 1594 O O . LEU A 1 193 ? 19.084 7.038 -25.389 1.00 76.94 193 LEU A O 1
ATOM 1598 N N . ARG A 1 194 ? 19.282 5.617 -27.103 1.00 78.81 194 ARG A N 1
ATOM 1599 C CA . ARG A 1 194 ? 19.750 6.626 -28.061 1.00 78.81 194 ARG A CA 1
ATOM 1600 C C . ARG A 1 194 ? 18.917 7.919 -28.071 1.00 78.81 194 ARG A C 1
ATOM 1602 O O . ARG A 1 194 ? 19.536 8.979 -28.112 1.00 78.81 194 ARG A O 1
ATOM 1609 N N . PRO A 1 195 ? 17.570 7.899 -27.983 1.00 73.00 195 PRO A N 1
ATOM 1610 C CA . PRO A 1 195 ? 16.774 9.128 -27.901 1.00 73.00 195 PRO A CA 1
ATOM 1611 C C . PRO A 1 195 ? 16.994 9.921 -26.604 1.00 73.00 195 PRO A C 1
ATOM 1613 O O . PRO A 1 195 ? 16.749 11.122 -26.579 1.00 73.00 195 PRO A O 1
ATOM 1616 N N . LYS A 1 196 ? 17.450 9.254 -25.537 1.00 75.31 196 LYS A N 1
ATOM 1617 C CA . LYS A 1 196 ? 17.692 9.812 -24.200 1.00 75.31 196 LYS A CA 1
ATOM 1618 C C . LYS A 1 196 ? 19.170 10.121 -23.918 1.00 75.31 196 LYS A C 1
ATOM 1620 O O . LYS A 1 196 ? 19.494 10.654 -22.858 1.00 75.31 196 LYS A O 1
ATOM 1625 N N . ILE A 1 197 ? 20.076 9.818 -24.849 1.00 81.19 197 ILE A N 1
ATOM 1626 C CA . ILE A 1 197 ? 21.512 10.104 -24.743 1.00 81.19 197 ILE A CA 1
ATOM 1627 C C . ILE A 1 197 ? 21.834 11.326 -25.602 1.00 81.19 197 ILE A C 1
ATOM 1629 O O . ILE A 1 197 ? 21.668 11.297 -26.820 1.00 81.19 197 ILE A O 1
ATOM 1633 N N . LYS A 1 198 ? 22.347 12.394 -24.982 1.00 87.81 198 LYS A N 1
ATOM 1634 C CA . LYS A 1 198 ? 22.749 13.624 -25.699 1.00 87.81 198 LYS A CA 1
ATOM 1635 C C . LYS A 1 198 ? 24.257 13.804 -25.836 1.00 87.81 198 LYS A C 1
ATOM 1637 O O . LYS A 1 198 ? 24.706 14.752 -26.476 1.00 87.81 198 LYS A O 1
ATOM 1642 N N . CYS A 1 199 ? 25.050 12.939 -25.214 1.00 81.62 199 CYS A N 1
ATOM 1643 C CA . CYS A 1 199 ? 26.500 13.033 -25.282 1.00 81.62 199 CYS A CA 1
ATOM 1644 C C . CYS A 1 199 ? 27.081 12.295 -26.493 1.00 81.62 199 CYS A C 1
ATOM 1646 O O . CYS A 1 199 ? 26.409 11.566 -27.226 1.00 81.62 199 CYS A O 1
ATOM 1648 N N . THR A 1 200 ? 28.383 12.482 -26.704 1.00 82.12 200 THR A N 1
ATOM 1649 C CA . THR A 1 200 ? 29.107 11.732 -27.728 1.00 82.12 200 THR A CA 1
ATOM 1650 C C . THR A 1 200 ? 29.258 10.267 -27.326 1.00 82.12 200 THR A C 1
ATOM 1652 O O . THR A 1 200 ? 29.341 9.924 -26.148 1.00 82.12 200 THR A O 1
ATOM 1655 N N . THR A 1 201 ? 29.425 9.391 -28.319 1.00 78.50 201 THR A N 1
ATOM 1656 C CA . THR A 1 201 ? 29.752 7.977 -28.078 1.00 78.50 201 THR A CA 1
ATOM 1657 C C . THR A 1 201 ? 30.984 7.803 -27.179 1.00 78.50 201 THR A C 1
ATOM 1659 O O . THR A 1 201 ? 31.054 6.841 -26.423 1.00 78.50 201 THR A O 1
ATOM 1662 N N . LYS A 1 202 ? 31.962 8.717 -27.247 1.00 80.69 202 LYS A N 1
ATOM 1663 C CA . LYS A 1 202 ? 33.150 8.691 -26.383 1.00 80.69 202 LYS A CA 1
ATOM 1664 C C . LYS A 1 202 ? 32.782 8.969 -24.920 1.00 80.69 202 LYS A C 1
ATOM 1666 O O . LYS A 1 202 ? 33.144 8.175 -24.061 1.00 80.69 202 LYS A O 1
ATOM 1671 N N .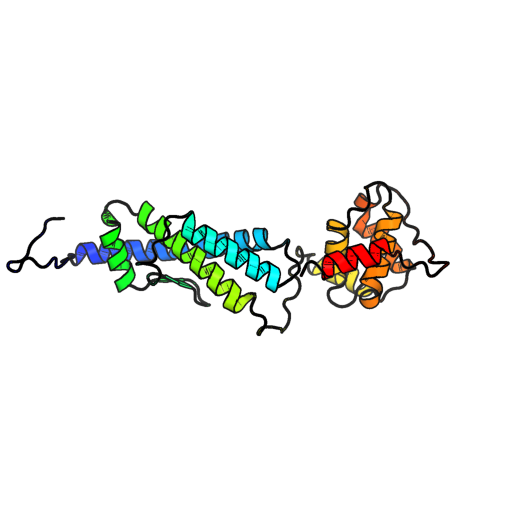 ALA A 1 203 ? 32.015 10.030 -24.669 1.00 81.19 203 ALA A N 1
ATOM 1672 C CA . ALA A 1 203 ? 31.561 10.398 -23.327 1.00 81.19 203 ALA A CA 1
ATOM 1673 C C . ALA A 1 203 ? 30.681 9.305 -22.697 1.00 81.19 203 ALA A C 1
ATOM 1675 O O . ALA A 1 203 ? 30.818 8.996 -21.519 1.00 81.19 203 ALA A O 1
ATOM 1676 N N . TYR A 1 204 ? 29.835 8.648 -23.494 1.00 83.62 204 TYR A N 1
ATOM 1677 C CA . TYR A 1 204 ? 29.057 7.506 -23.017 1.00 83.62 204 TYR A CA 1
ATOM 1678 C C . TYR A 1 204 ? 29.937 6.309 -22.617 1.00 83.62 204 TYR A C 1
ATOM 1680 O O . TYR A 1 204 ? 29.680 5.660 -21.608 1.00 83.62 204 TYR A O 1
ATOM 1688 N N . ARG A 1 205 ? 31.007 6.012 -23.372 1.00 83.06 205 ARG A N 1
ATOM 1689 C CA . ARG A 1 205 ? 31.950 4.941 -22.997 1.00 83.06 205 ARG A CA 1
ATOM 1690 C C . ARG A 1 205 ? 32.664 5.245 -21.685 1.00 83.06 205 ARG A C 1
ATOM 1692 O O . ARG A 1 205 ? 32.865 4.340 -20.883 1.00 83.06 205 ARG A O 1
ATOM 1699 N N . GLU A 1 206 ? 33.064 6.498 -21.492 1.00 83.75 206 GLU A N 1
ATOM 1700 C CA . GLU A 1 206 ? 33.699 6.960 -20.255 1.00 83.75 206 GLU A CA 1
ATOM 1701 C C . GLU A 1 206 ? 32.735 6.827 -19.071 1.00 83.75 206 GLU A C 1
ATOM 1703 O O . GLU A 1 206 ? 33.123 6.270 -18.047 1.00 83.75 206 GLU A O 1
ATOM 1708 N N . PHE A 1 207 ? 31.465 7.201 -19.260 1.00 88.38 207 PHE A N 1
ATOM 1709 C CA . PHE A 1 207 ? 30.400 6.961 -18.288 1.00 88.38 207 PHE A CA 1
ATOM 1710 C C . PHE A 1 207 ? 30.280 5.476 -17.915 1.00 88.38 207 PHE A C 1
ATOM 1712 O O . PHE A 1 207 ? 30.384 5.152 -16.739 1.00 88.38 207 PHE A O 1
ATOM 1719 N N . VAL A 1 208 ? 30.138 4.563 -18.884 1.00 86.25 208 VAL A N 1
ATOM 1720 C CA . VAL A 1 208 ? 30.021 3.117 -18.602 1.00 86.25 208 VAL A CA 1
ATOM 1721 C C . VAL A 1 208 ? 31.262 2.594 -17.871 1.00 86.25 208 VAL A C 1
ATOM 1723 O O . VAL A 1 208 ? 31.140 1.823 -16.923 1.00 86.25 208 VAL A O 1
ATOM 1726 N N . ARG A 1 209 ? 32.464 3.041 -18.258 1.00 83.31 209 ARG A N 1
ATOM 1727 C CA . ARG A 1 209 ? 33.715 2.639 -17.597 1.00 83.31 209 ARG A CA 1
ATOM 1728 C C . ARG A 1 209 ? 33.771 3.078 -16.133 1.00 83.31 209 ARG A C 1
ATOM 1730 O O . ARG A 1 209 ? 34.251 2.319 -15.294 1.00 83.31 209 ARG A O 1
ATOM 1737 N N . GLU A 1 210 ? 33.335 4.298 -15.838 1.00 82.38 210 GLU A N 1
ATOM 1738 C CA . GLU A 1 210 ? 33.379 4.859 -14.487 1.00 82.38 210 GLU A CA 1
ATOM 1739 C C . GLU A 1 210 ? 32.235 4.332 -13.614 1.00 82.38 210 GLU A C 1
ATOM 1741 O O . GLU A 1 210 ? 32.464 3.904 -12.486 1.00 82.38 210 GLU A O 1
ATOM 1746 N N . TYR A 1 211 ? 31.015 4.341 -14.147 1.00 82.31 211 TYR A N 1
ATOM 1747 C CA . TYR A 1 211 ? 29.781 4.086 -13.411 1.00 82.31 211 TYR A CA 1
ATOM 1748 C C . TYR A 1 211 ? 29.440 2.593 -13.309 1.00 82.31 211 TYR A C 1
ATOM 1750 O O . TYR A 1 211 ? 28.923 2.150 -12.294 1.00 82.31 211 TYR A O 1
ATOM 1758 N N . CYS A 1 212 ? 29.788 1.788 -14.320 1.00 80.75 212 CYS A N 1
ATOM 1759 C CA . CYS A 1 212 ? 29.519 0.342 -14.355 1.00 80.75 212 CYS A CA 1
ATOM 1760 C C . CYS A 1 212 ? 30.785 -0.504 -14.155 1.00 80.75 212 CYS A C 1
ATOM 1762 O O . CYS A 1 212 ? 30.865 -1.640 -14.626 1.00 80.75 212 CYS A O 1
ATOM 1764 N N . ARG A 1 213 ? 31.802 0.046 -13.478 1.00 77.25 213 ARG A N 1
ATOM 1765 C CA . ARG A 1 213 ? 33.136 -0.563 -13.348 1.00 77.25 213 ARG A CA 1
ATOM 1766 C C . ARG A 1 213 ? 33.102 -2.012 -12.850 1.00 77.25 213 ARG A C 1
ATOM 1768 O O . ARG A 1 213 ? 33.854 -2.842 -13.357 1.00 77.25 213 ARG A O 1
ATOM 1775 N N . GLU A 1 214 ? 32.238 -2.312 -11.885 1.00 70.81 214 GLU A N 1
ATOM 1776 C CA . GLU A 1 214 ? 32.082 -3.660 -11.322 1.00 70.81 214 GLU A CA 1
ATOM 1777 C C . GLU A 1 214 ? 31.453 -4.633 -12.332 1.00 70.81 214 GLU A C 1
ATOM 1779 O O . GLU A 1 214 ? 31.945 -5.747 -12.510 1.00 70.81 214 GLU A O 1
ATOM 1784 N N . GLY A 1 215 ? 30.444 -4.178 -13.083 1.00 67.00 215 GLY A N 1
ATOM 1785 C CA . GLY A 1 215 ? 29.774 -4.961 -14.129 1.00 67.00 215 GLY A CA 1
ATOM 1786 C C . GLY A 1 215 ? 30.640 -5.238 -15.363 1.00 67.00 215 GLY A C 1
ATOM 1787 O O . GLY A 1 215 ? 30.379 -6.182 -16.105 1.00 67.00 215 GLY A O 1
ATOM 1788 N N . LEU A 1 216 ? 31.706 -4.461 -15.578 1.00 66.88 216 LEU A N 1
ATOM 1789 C CA . LEU A 1 216 ? 32.651 -4.666 -16.681 1.00 66.88 216 LEU A CA 1
ATOM 1790 C C . LEU A 1 216 ? 33.681 -5.778 -16.420 1.00 66.88 216 LEU A C 1
ATOM 1792 O O . LEU A 1 216 ? 34.383 -6.164 -17.357 1.00 66.88 216 LEU A O 1
ATOM 1796 N N . LYS A 1 217 ? 33.809 -6.284 -15.182 1.00 65.81 217 LYS A N 1
ATOM 1797 C CA . LYS A 1 217 ? 34.777 -7.335 -14.788 1.00 65.81 217 LYS A CA 1
ATOM 1798 C C . LYS A 1 217 ? 36.222 -7.076 -15.273 1.00 65.81 217 LYS A C 1
ATOM 1800 O O . LYS A 1 217 ? 36.960 -8.004 -15.583 1.00 65.81 217 LYS A O 1
ATOM 1805 N N . GLY A 1 218 ? 36.634 -5.807 -15.369 1.00 61.09 218 GLY A N 1
ATOM 1806 C CA . GLY A 1 218 ? 37.967 -5.411 -15.856 1.00 61.09 218 GLY A CA 1
ATOM 1807 C C . GLY A 1 218 ? 38.130 -5.347 -17.383 1.00 61.09 218 GLY A C 1
ATOM 1808 O O . GLY A 1 218 ? 39.233 -5.092 -17.860 1.00 61.09 218 GLY A O 1
ATOM 1809 N N . THR A 1 219 ? 37.055 -5.534 -18.150 1.00 61.81 219 THR A N 1
ATOM 1810 C CA . THR A 1 219 ? 37.061 -5.435 -19.617 1.00 61.81 219 THR A CA 1
ATOM 1811 C C . THR A 1 219 ? 36.942 -3.978 -20.059 1.00 61.81 219 THR A C 1
ATOM 1813 O O . THR A 1 219 ? 36.077 -3.241 -19.582 1.00 61.81 219 THR A O 1
ATOM 1816 N N . ASP A 1 220 ? 37.770 -3.554 -21.015 1.00 63.91 220 ASP A N 1
ATOM 1817 C CA . ASP A 1 220 ? 37.626 -2.235 -21.630 1.00 63.91 220 ASP A CA 1
ATOM 1818 C C . ASP A 1 220 ? 36.414 -2.218 -22.570 1.00 63.91 220 ASP A C 1
ATOM 1820 O O . ASP A 1 220 ? 36.387 -2.896 -23.600 1.00 63.91 220 ASP A O 1
ATOM 1824 N N . PHE A 1 221 ? 35.400 -1.420 -22.226 1.00 67.25 221 PHE A N 1
ATOM 1825 C CA . PHE A 1 221 ? 34.216 -1.264 -23.063 1.00 67.25 221 PHE A CA 1
ATOM 1826 C C . PHE A 1 221 ? 34.568 -0.594 -24.399 1.00 67.25 221 PHE A C 1
ATOM 1828 O O . PHE A 1 221 ? 34.924 0.588 -24.463 1.00 67.25 221 PHE A O 1
ATOM 1835 N N . GLN A 1 222 ? 34.400 -1.336 -25.493 1.00 66.12 222 GLN A N 1
ATOM 1836 C CA . GLN A 1 222 ? 34.446 -0.808 -26.853 1.00 66.12 222 GLN A CA 1
ATOM 1837 C C . GLN A 1 222 ? 33.070 -0.951 -27.490 1.00 66.12 222 GLN A C 1
ATOM 1839 O O . GLN A 1 222 ? 32.641 -2.063 -27.777 1.00 66.12 222 GLN A O 1
ATOM 1844 N N . ARG A 1 223 ? 32.376 0.166 -27.747 1.00 64.56 223 ARG A N 1
ATOM 1845 C CA . ARG A 1 223 ? 31.091 0.102 -28.455 1.00 64.56 223 ARG A CA 1
ATOM 1846 C C . ARG A 1 223 ? 31.286 -0.621 -29.786 1.00 64.56 223 ARG A C 1
ATOM 1848 O O . ARG A 1 223 ? 32.099 -0.172 -30.599 1.00 64.56 223 ARG A O 1
ATOM 1855 N N . LEU A 1 224 ? 30.523 -1.687 -30.014 1.00 62.88 224 LEU A N 1
ATOM 1856 C CA . LEU A 1 224 ? 30.545 -2.376 -31.297 1.00 62.88 224 LEU A CA 1
ATOM 1857 C C . LEU A 1 224 ? 30.043 -1.403 -32.375 1.00 62.88 224 LEU A C 1
ATOM 1859 O O . LEU A 1 224 ? 29.045 -0.695 -32.206 1.00 62.88 224 LEU A O 1
ATOM 1863 N N . ALA A 1 225 ? 30.800 -1.283 -33.464 1.00 53.62 225 ALA A N 1
ATOM 1864 C CA . ALA A 1 225 ? 30.364 -0.501 -34.608 1.00 53.62 225 ALA A CA 1
ATOM 1865 C C . ALA A 1 225 ? 29.272 -1.300 -35.324 1.00 53.62 225 ALA A C 1
ATOM 1867 O O . ALA A 1 225 ? 29.561 -2.371 -35.853 1.00 53.62 225 ALA A O 1
ATOM 1868 N N . ASN A 1 226 ? 28.044 -0.778 -35.369 1.00 48.88 226 ASN A N 1
ATOM 1869 C CA . ASN A 1 226 ? 27.032 -1.272 -36.302 1.00 48.88 226 ASN A CA 1
ATOM 1870 C C . ASN A 1 226 ? 27.528 -0.952 -37.713 1.00 48.88 226 ASN A C 1
ATOM 1872 O O . ASN A 1 226 ? 27.327 0.159 -38.204 1.00 48.88 226 ASN A O 1
ATOM 1876 N N . LYS A 1 227 ? 28.277 -1.882 -38.313 1.00 41.12 227 LYS A N 1
ATOM 1877 C CA . LYS A 1 227 ? 28.723 -1.759 -39.702 1.00 41.12 227 LYS A CA 1
ATOM 1878 C C . LYS A 1 227 ? 27.656 -2.168 -40.698 1.00 41.12 227 LYS A C 1
ATOM 1880 O O . LYS A 1 227 ? 27.725 -1.687 -41.815 1.00 41.12 227 LYS A O 1
ATOM 1885 N N . ASP A 1 228 ? 26.646 -2.917 -40.282 1.00 39.38 228 ASP A N 1
ATOM 1886 C CA . ASP A 1 228 ? 25.531 -3.266 -41.141 1.00 39.38 228 ASP A CA 1
ATOM 1887 C C . ASP A 1 228 ? 24.238 -3.272 -40.335 1.00 39.38 228 ASP A C 1
ATOM 1889 O O . ASP A 1 228 ? 24.203 -3.619 -39.154 1.00 39.38 228 ASP A O 1
ATOM 1893 N N . THR A 1 229 ? 23.182 -2.826 -41.001 1.00 40.12 229 THR A N 1
ATOM 1894 C CA . THR A 1 229 ? 21.771 -2.822 -40.622 1.00 40.12 229 THR A CA 1
ATOM 1895 C C . THR A 1 229 ? 21.253 -4.243 -40.411 1.00 40.12 229 THR A C 1
ATOM 1897 O O . THR A 1 229 ? 20.368 -4.725 -41.113 1.00 40.12 229 THR A O 1
ATOM 1900 N N . HIS A 1 230 ? 21.805 -4.953 -39.440 1.00 40.69 230 HIS A N 1
ATOM 1901 C CA . HIS A 1 230 ? 21.136 -6.090 -38.842 1.00 40.69 230 HIS A CA 1
ATOM 1902 C C . HIS A 1 230 ? 20.567 -5.578 -37.528 1.00 40.69 230 HIS A C 1
ATOM 1904 O O . HIS A 1 230 ? 21.216 -5.596 -36.486 1.00 40.69 230 HIS A O 1
ATOM 1910 N N . SER A 1 231 ? 19.341 -5.042 -37.632 1.00 45.72 231 SER A N 1
ATOM 1911 C CA . SER A 1 231 ? 18.353 -5.128 -36.550 1.00 45.72 231 SER A CA 1
ATOM 1912 C C . SER A 1 231 ? 18.573 -6.486 -35.901 1.00 45.72 231 SER A C 1
ATOM 1914 O O . SER A 1 231 ? 18.587 -7.481 -36.621 1.00 45.72 231 SER A O 1
ATOM 1916 N N . TYR A 1 232 ? 18.881 -6.522 -34.605 1.00 48.84 232 TYR A N 1
ATOM 1917 C CA . TYR A 1 232 ? 18.923 -7.777 -33.872 1.00 48.84 232 TYR A CA 1
ATOM 1918 C C . TYR A 1 232 ? 17.463 -8.225 -33.785 1.00 48.84 232 TYR A C 1
ATOM 1920 O O . TYR A 1 232 ? 16.748 -7.721 -32.919 1.00 48.84 232 TYR A O 1
ATOM 1928 N N . PRO A 1 233 ? 16.966 -9.100 -34.678 1.00 45.44 233 PRO A N 1
ATOM 1929 C CA . PRO A 1 233 ? 15.528 -9.286 -34.839 1.00 45.44 233 PRO A CA 1
ATOM 1930 C C . PRO A 1 233 ? 14.959 -9.982 -33.607 1.00 45.44 233 PRO A C 1
ATOM 1932 O O . PRO A 1 233 ? 13.836 -9.707 -33.207 1.00 45.44 233 PRO A O 1
ATOM 1935 N N . ASP A 1 234 ? 15.774 -10.816 -32.957 1.00 47.34 234 ASP A N 1
ATOM 1936 C CA . ASP A 1 234 ? 15.465 -11.444 -31.676 1.00 47.34 234 ASP A CA 1
ATOM 1937 C C . ASP A 1 234 ? 15.443 -10.439 -30.520 1.00 47.34 234 ASP A C 1
ATOM 1939 O O . ASP A 1 234 ? 14.714 -10.645 -29.559 1.00 47.34 234 ASP A O 1
ATOM 1943 N N . LEU A 1 235 ? 16.173 -9.325 -30.622 1.00 48.12 235 LEU A N 1
ATOM 1944 C CA . LEU A 1 235 ? 16.180 -8.261 -29.618 1.00 48.12 235 LEU A CA 1
ATOM 1945 C C . LEU A 1 235 ? 15.016 -7.295 -29.821 1.00 48.12 235 LEU A C 1
ATOM 1947 O O . LEU A 1 235 ? 14.334 -6.969 -28.861 1.00 48.12 235 LEU A O 1
ATOM 1951 N N . ASP A 1 236 ? 14.727 -6.907 -31.067 1.00 45.22 236 ASP A N 1
ATOM 1952 C CA . ASP A 1 236 ? 13.487 -6.208 -31.412 1.00 45.22 236 ASP A CA 1
ATOM 1953 C C . ASP A 1 236 ? 12.282 -7.067 -31.029 1.00 45.22 236 ASP A C 1
ATOM 1955 O O . ASP A 1 236 ? 11.267 -6.535 -30.600 1.00 45.22 236 ASP A O 1
ATOM 1959 N N . LYS A 1 237 ? 12.378 -8.397 -31.138 1.00 45.81 237 LYS A N 1
ATOM 1960 C CA . LYS A 1 237 ? 11.346 -9.331 -30.688 1.00 45.81 237 LYS A CA 1
ATOM 1961 C C . LYS A 1 237 ? 11.282 -9.437 -29.167 1.00 45.81 237 LYS A C 1
ATOM 1963 O O . LYS A 1 237 ? 10.177 -9.380 -28.664 1.00 45.81 237 LYS A O 1
ATOM 1968 N N . GLN A 1 238 ? 12.394 -9.501 -28.435 1.00 47.56 238 GLN A N 1
ATOM 1969 C CA . GLN A 1 238 ? 12.397 -9.499 -26.962 1.00 47.56 238 GLN A CA 1
ATOM 1970 C C . GLN A 1 238 ? 11.908 -8.167 -26.383 1.00 47.56 238 GLN A C 1
ATOM 1972 O O . GLN A 1 238 ? 11.128 -8.157 -25.437 1.00 47.56 238 GLN A O 1
ATOM 1977 N N . ILE A 1 239 ? 12.294 -7.042 -26.989 1.00 46.78 239 ILE A N 1
ATOM 1978 C CA . ILE A 1 239 ? 11.781 -5.709 -26.664 1.00 46.78 239 ILE A CA 1
ATOM 1979 C C . ILE A 1 239 ? 10.294 -5.645 -27.025 1.00 46.78 239 ILE A C 1
ATOM 1981 O O . ILE A 1 239 ? 9.477 -5.292 -26.185 1.00 46.78 239 ILE A O 1
ATOM 1985 N N . ASN A 1 240 ? 9.888 -6.065 -28.225 1.00 45.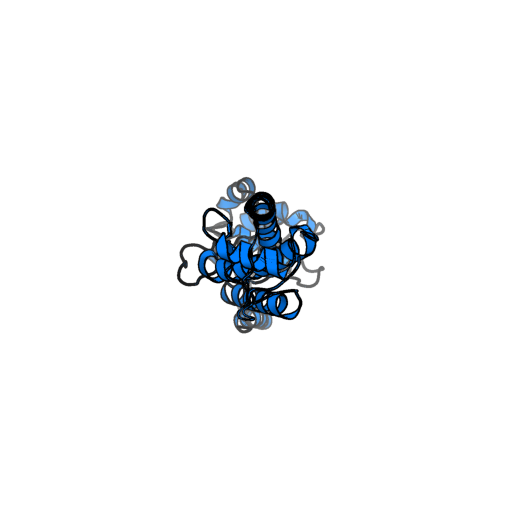88 240 ASN A N 1
ATOM 1986 C CA . ASN A 1 240 ? 8.471 -6.105 -28.584 1.00 45.88 240 ASN A CA 1
ATOM 1987 C C . ASN A 1 240 ? 7.669 -7.107 -27.749 1.00 45.88 240 ASN A C 1
ATOM 1989 O O . ASN A 1 240 ? 6.491 -6.868 -27.564 1.00 45.88 240 ASN A O 1
ATOM 1993 N N . GLU A 1 241 ? 8.240 -8.198 -27.246 1.00 43.69 241 GLU A N 1
ATOM 1994 C CA . GLU A 1 241 ? 7.587 -9.154 -26.342 1.00 43.69 241 GLU A CA 1
ATOM 1995 C C . GLU A 1 241 ? 7.465 -8.568 -24.931 1.00 43.69 241 GLU A C 1
ATOM 1997 O O . GLU A 1 241 ? 6.399 -8.682 -24.335 1.00 43.69 241 GLU A O 1
ATOM 2002 N N . LEU A 1 242 ? 8.469 -7.823 -24.453 1.00 41.75 242 LEU A N 1
ATOM 2003 C CA . LEU A 1 242 ? 8.372 -6.993 -23.243 1.00 41.75 242 LEU A CA 1
ATOM 2004 C C . LEU A 1 242 ? 7.282 -5.911 -23.368 1.00 41.75 242 LEU A C 1
ATOM 2006 O O . LEU A 1 242 ? 6.630 -5.582 -22.380 1.00 41.75 242 LEU A O 1
ATOM 2010 N N . TYR A 1 243 ? 7.041 -5.390 -24.577 1.00 36.38 243 TYR A N 1
ATOM 2011 C CA . TYR A 1 243 ? 5.985 -4.407 -24.854 1.00 36.38 243 TYR A CA 1
ATOM 2012 C C . TYR A 1 243 ? 4.620 -5.023 -25.249 1.00 36.38 243 TYR A C 1
ATOM 2014 O O . TYR A 1 243 ? 3.598 -4.364 -25.058 1.00 36.38 243 TYR A O 1
ATOM 2022 N N . LYS A 1 244 ? 4.578 -6.257 -25.780 1.00 33.41 244 LYS A N 1
ATOM 2023 C CA . LYS A 1 244 ? 3.367 -7.006 -26.197 1.00 33.41 244 LYS A CA 1
ATOM 2024 C C . LYS A 1 244 ? 2.832 -7.961 -25.135 1.00 33.41 244 LYS A C 1
ATOM 2026 O O . LYS A 1 244 ? 1.702 -8.405 -25.280 1.00 33.41 244 LYS A O 1
ATOM 2031 N N . ALA A 1 245 ? 3.575 -8.270 -24.073 1.00 31.66 245 ALA A N 1
ATOM 2032 C CA . ALA A 1 245 ? 3.038 -8.930 -22.878 1.00 31.66 245 ALA A CA 1
ATOM 2033 C C . ALA A 1 245 ? 2.141 -7.983 -22.037 1.00 31.66 245 ALA A C 1
ATOM 2035 O O . ALA A 1 245 ? 2.117 -8.055 -20.809 1.00 31.66 245 ALA A O 1
ATOM 2036 N N . ARG A 1 246 ? 1.418 -7.091 -22.727 1.00 30.56 246 ARG A N 1
ATOM 2037 C CA . ARG A 1 246 ? 0.310 -6.255 -22.268 1.00 30.56 246 ARG A CA 1
ATOM 2038 C C . ARG A 1 246 ? -0.960 -6.725 -22.963 1.00 30.56 246 ARG A C 1
ATOM 2040 O O . ARG A 1 246 ? -0.940 -6.784 -24.213 1.00 30.56 246 ARG A O 1
#